Protein AF-A0A0K8VV25-F1 (afdb_monomer_lite)

Structure (mmCIF, N/CA/C/O backbone):
data_AF-A0A0K8VV25-F1
#
_entry.id   AF-A0A0K8VV25-F1
#
loop_
_atom_site.group_PDB
_atom_site.id
_atom_site.type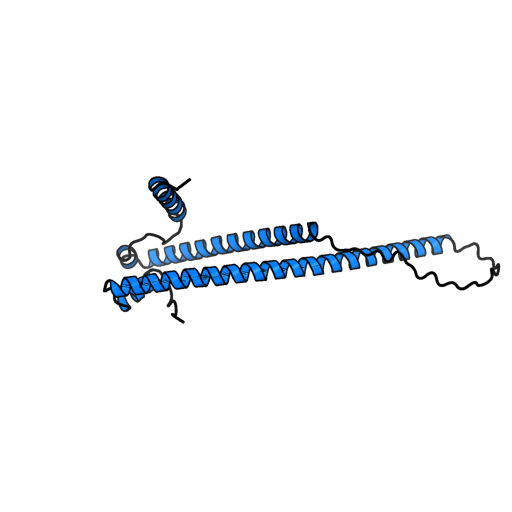_symbol
_atom_site.label_atom_id
_atom_site.label_alt_id
_atom_site.label_comp_id
_atom_site.label_asym_id
_atom_site.label_entity_id
_atom_site.label_seq_id
_atom_site.pdbx_PDB_ins_code
_atom_site.Cartn_x
_atom_site.Cartn_y
_atom_site.Cartn_z
_atom_site.occupancy
_atom_site.B_iso_or_equiv
_atom_site.auth_seq_id
_atom_site.auth_comp_id
_atom_site.auth_asym_id
_atom_site.auth_atom_id
_atom_site.pdbx_PDB_model_num
ATOM 1 N N . MET A 1 1 ? -4.608 -32.572 2.851 1.00 41.22 1 MET A N 1
ATOM 2 C CA . MET A 1 1 ? -4.007 -32.464 4.198 1.00 41.22 1 MET A CA 1
ATOM 3 C C . MET A 1 1 ? -4.803 -31.444 5.003 1.00 41.22 1 MET A C 1
ATOM 5 O O . MET A 1 1 ? -4.648 -30.251 4.784 1.00 41.22 1 MET A O 1
ATOM 9 N N . SER A 1 2 ? -5.738 -31.896 5.836 1.00 50.06 2 SER A N 1
ATOM 10 C CA . SER A 1 2 ? -6.578 -31.032 6.677 1.00 50.06 2 SER A CA 1
ATOM 11 C C . SER A 1 2 ? -5.840 -30.670 7.969 1.00 50.06 2 SER A C 1
ATOM 13 O O . SER A 1 2 ? -5.477 -31.571 8.720 1.00 50.06 2 SER A O 1
ATOM 15 N N . GLU A 1 3 ? -5.622 -29.374 8.225 1.00 45.72 3 GLU A N 1
ATOM 16 C CA . GLU A 1 3 ? -4.986 -28.882 9.460 1.00 45.72 3 GLU A CA 1
ATOM 17 C C . GLU A 1 3 ? -5.724 -29.385 10.707 1.00 45.72 3 GLU A C 1
ATOM 19 O O . GLU A 1 3 ? -6.945 -29.227 10.836 1.00 45.72 3 GLU A O 1
ATOM 24 N N . THR A 1 4 ? -4.974 -29.964 11.642 1.00 61.41 4 THR A N 1
ATOM 25 C CA . THR A 1 4 ? -5.521 -30.500 12.890 1.00 61.41 4 THR A CA 1
ATOM 26 C C . THR A 1 4 ? -5.826 -29.370 13.884 1.00 61.41 4 THR A C 1
ATOM 28 O O . THR A 1 4 ? -5.294 -28.260 13.791 1.00 61.41 4 THR A O 1
ATOM 31 N N . LYS A 1 5 ? -6.718 -29.606 14.861 1.00 57.38 5 LYS A N 1
ATOM 32 C CA . LYS A 1 5 ? -7.059 -28.598 15.893 1.00 57.38 5 LYS A CA 1
ATOM 33 C C . LYS A 1 5 ? -5.820 -28.110 16.658 1.00 57.38 5 LYS A C 1
ATOM 35 O O . LYS A 1 5 ? -5.762 -26.941 17.032 1.00 57.38 5 LYS A O 1
ATOM 40 N N . THR A 1 6 ? -4.832 -28.978 16.841 1.00 56.09 6 THR A N 1
ATOM 41 C CA . THR A 1 6 ? -3.538 -28.676 17.461 1.00 56.09 6 THR A CA 1
ATOM 42 C C . THR A 1 6 ? -2.715 -27.690 16.633 1.00 56.09 6 THR A C 1
ATOM 44 O O . THR A 1 6 ? -2.197 -26.729 17.198 1.00 56.09 6 THR A O 1
ATOM 47 N N . ASP A 1 7 ? -2.702 -27.813 15.302 1.00 48.81 7 ASP A N 1
ATOM 48 C CA . ASP A 1 7 ? -1.971 -26.890 14.416 1.00 48.81 7 ASP A CA 1
ATOM 49 C C . ASP A 1 7 ? -2.526 -25.463 14.494 1.00 48.81 7 ASP A C 1
ATOM 51 O O . ASP A 1 7 ? -1.777 -24.482 14.497 1.00 48.81 7 ASP A O 1
ATOM 55 N N . LYS A 1 8 ? -3.851 -25.331 14.638 1.00 53.09 8 LYS A N 1
ATOM 56 C CA . LYS A 1 8 ? -4.517 -24.031 14.815 1.00 53.09 8 LYS A CA 1
ATOM 57 C C . LYS A 1 8 ? -4.149 -23.378 16.145 1.00 53.09 8 LYS A C 1
ATOM 59 O O . LYS A 1 8 ? -3.893 -22.175 16.181 1.00 53.09 8 LYS A O 1
ATOM 64 N N . VAL A 1 9 ? -4.092 -24.158 17.226 1.00 49.56 9 VAL A N 1
ATOM 65 C CA . VAL A 1 9 ? -3.730 -23.664 18.564 1.00 49.56 9 VAL A CA 1
ATOM 66 C C . VAL A 1 9 ? -2.262 -23.241 18.603 1.00 49.56 9 VAL A C 1
ATOM 68 O O . VAL A 1 9 ? -1.969 -22.127 19.037 1.00 49.56 9 VAL A O 1
ATOM 71 N N . VAL A 1 10 ? -1.354 -24.054 18.061 1.00 48.00 10 VAL A N 1
ATOM 72 C CA . VAL A 1 10 ? 0.083 -23.744 17.983 1.00 48.00 10 VAL A CA 1
ATOM 73 C C . VAL A 1 10 ? 0.334 -22.510 17.117 1.00 48.00 10 VAL A C 1
ATOM 75 O O . VAL A 1 10 ? 1.062 -21.608 17.531 1.00 48.00 10 VAL A O 1
ATOM 78 N N . ARG A 1 11 ? -0.338 -22.387 15.962 1.00 49.12 11 ARG A N 1
ATOM 79 C CA . ARG A 1 11 ? -0.243 -21.183 15.122 1.00 49.12 11 ARG A CA 1
ATOM 80 C C . ARG A 1 11 ? -0.822 -19.951 15.831 1.00 49.12 11 ARG A C 1
ATOM 82 O O . ARG A 1 11 ? -0.254 -18.868 15.716 1.00 49.12 11 ARG A O 1
ATOM 89 N N . SER A 1 12 ? -1.894 -20.100 16.615 1.00 52.91 12 SER A N 1
ATOM 90 C CA . SER A 1 12 ? -2.462 -19.005 17.417 1.00 52.91 12 SER A CA 1
ATOM 91 C C . SER A 1 12 ? -1.533 -18.552 18.554 1.00 52.91 12 SER A C 1
ATOM 93 O O . SER A 1 12 ? -1.397 -17.353 18.784 1.00 52.91 12 SER A O 1
ATOM 95 N N . LEU A 1 13 ? -0.834 -19.483 19.210 1.00 40.03 13 LEU A N 1
ATOM 96 C CA . LEU A 1 13 ? 0.157 -19.204 20.254 1.00 40.03 13 LEU A CA 1
ATOM 97 C C . LEU A 1 13 ? 1.417 -18.550 19.676 1.00 40.03 13 LEU A C 1
ATOM 99 O O . LEU A 1 13 ? 1.899 -17.566 20.229 1.00 40.03 13 LEU A O 1
ATOM 103 N N . ALA A 1 14 ? 1.898 -19.028 18.525 1.00 40.28 14 ALA A N 1
ATOM 104 C CA . ALA A 1 14 ? 3.033 -18.443 17.812 1.00 40.28 14 ALA A CA 1
ATOM 105 C C . ALA A 1 14 ? 2.728 -17.046 17.234 1.00 40.28 14 ALA A C 1
ATOM 107 O O . ALA A 1 14 ? 3.621 -16.210 17.110 1.00 40.28 14 ALA A O 1
ATOM 108 N N . MET A 1 15 ? 1.468 -16.768 16.883 1.00 48.94 15 MET A N 1
ATOM 109 C CA . MET A 1 15 ? 1.024 -15.413 16.538 1.00 48.94 15 MET A CA 1
ATOM 110 C C . MET A 1 15 ? 0.927 -14.533 17.787 1.00 48.94 15 MET A C 1
ATOM 112 O O . MET A 1 15 ? 1.371 -13.391 17.752 1.00 48.94 15 MET A O 1
ATOM 116 N N . ARG A 1 16 ? 0.426 -15.061 18.912 1.00 44.50 16 ARG A N 1
ATOM 117 C CA . ARG A 1 16 ? 0.383 -14.334 20.190 1.00 44.50 16 ARG A CA 1
ATOM 118 C C . ARG A 1 16 ? 1.777 -13.946 20.683 1.00 44.50 16 ARG A C 1
ATOM 120 O O . ARG A 1 16 ? 1.947 -12.794 21.055 1.00 44.50 16 ARG A O 1
ATOM 127 N N . SER A 1 17 ? 2.777 -14.827 20.608 1.00 44.59 17 SER A N 1
ATOM 128 C CA . SER A 1 17 ? 4.156 -14.524 21.041 1.00 44.59 17 SER A CA 1
ATOM 129 C C . SER A 1 17 ? 4.876 -13.484 20.173 1.00 44.59 17 SER A C 1
ATOM 131 O O . SER A 1 17 ? 5.798 -12.824 20.636 1.00 44.59 17 SER A O 1
ATOM 133 N N . LYS A 1 18 ? 4.444 -13.279 18.923 1.00 50.75 18 LYS A N 1
ATOM 134 C CA . LYS A 1 18 ? 4.912 -12.156 18.090 1.00 50.75 18 LYS A CA 1
ATOM 135 C C . LYS A 1 18 ? 4.202 -10.841 18.423 1.00 50.75 18 LYS A C 1
ATOM 137 O O . LYS A 1 18 ? 4.739 -9.774 18.145 1.00 50.75 18 LYS A O 1
ATOM 142 N N . LEU A 1 19 ? 3.012 -10.915 19.019 1.00 49.38 19 LEU A N 1
ATOM 143 C CA . LEU A 1 19 ? 2.194 -9.769 19.420 1.00 49.38 19 LEU A CA 1
ATOM 144 C C . LEU A 1 19 ? 2.442 -9.332 20.876 1.00 49.38 19 LEU A C 1
ATOM 146 O O . LEU A 1 19 ? 2.029 -8.236 21.238 1.00 49.38 19 LEU A O 1
ATOM 150 N N . THR A 1 20 ? 3.132 -10.126 21.707 1.00 46.53 20 THR A N 1
ATOM 151 C CA . THR A 1 20 ? 3.466 -9.754 23.101 1.00 46.53 20 THR A CA 1
ATOM 152 C C . THR A 1 20 ? 4.405 -8.552 23.202 1.00 46.53 20 THR A C 1
ATOM 154 O O . THR A 1 20 ? 4.444 -7.905 24.241 1.00 46.53 20 THR A O 1
ATOM 157 N N . ASN A 1 21 ? 5.131 -8.231 22.127 1.00 48.81 21 ASN A N 1
ATOM 158 C CA . ASN A 1 21 ? 5.999 -7.052 22.050 1.00 48.81 21 ASN A CA 1
ATOM 159 C C . ASN A 1 21 ? 5.281 -5.806 21.512 1.00 48.81 21 ASN A C 1
ATOM 161 O O . ASN A 1 21 ? 5.897 -4.746 21.411 1.00 48.81 21 ASN A O 1
ATOM 165 N N . PHE A 1 22 ? 4.003 -5.917 21.140 1.00 54.38 22 PHE A N 1
ATOM 166 C CA . PHE A 1 22 ? 3.216 -4.765 20.728 1.00 54.38 22 PHE A CA 1
ATOM 167 C C . PHE A 1 22 ? 2.588 -4.135 21.978 1.00 54.38 22 PHE A C 1
ATOM 169 O O . PHE A 1 22 ? 1.803 -4.803 22.662 1.00 54.38 22 PHE A O 1
ATOM 176 N N . PRO A 1 23 ? 2.909 -2.872 22.310 1.00 56.59 23 PRO A N 1
ATOM 177 C CA . PRO A 1 23 ? 2.259 -2.202 23.422 1.00 56.59 23 PRO A CA 1
ATOM 178 C C . PRO A 1 23 ? 0.763 -2.132 23.094 1.00 56.59 23 PRO A C 1
ATOM 180 O O . PRO A 1 23 ? 0.411 -1.535 22.088 1.00 56.59 23 PRO A O 1
ATOM 183 N N . LEU A 1 24 ? -0.082 -2.769 23.919 1.00 57.62 24 LEU A N 1
ATOM 184 C CA . LEU A 1 24 ? -1.562 -2.692 23.971 1.00 57.62 24 LEU A CA 1
ATOM 185 C C . LEU A 1 24 ? -2.431 -3.869 23.505 1.00 57.62 24 LEU A C 1
ATOM 187 O O . LEU A 1 24 ? -3.627 -3.801 23.766 1.00 57.62 24 LEU A O 1
ATOM 191 N N . ILE A 1 25 ? -1.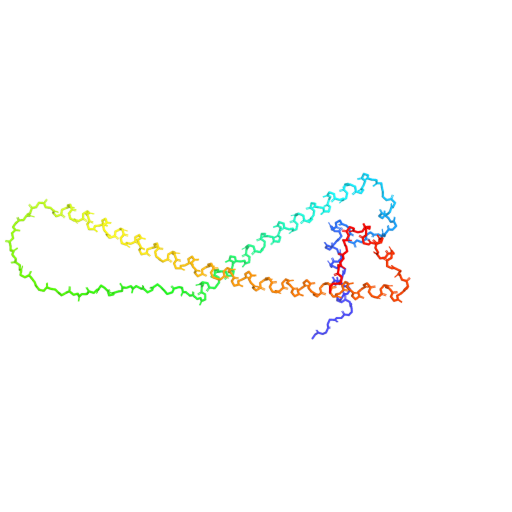959 -4.965 22.910 1.00 55.59 25 ILE A N 1
ATOM 192 C CA . ILE A 1 25 ? -2.956 -5.880 22.295 1.00 55.59 25 ILE A CA 1
ATOM 193 C C . ILE A 1 25 ? -3.779 -6.698 23.326 1.00 55.59 25 ILE A C 1
ATOM 195 O O . ILE A 1 25 ? -4.867 -7.163 22.995 1.00 55.59 25 ILE A O 1
ATOM 199 N N . PHE A 1 26 ? -3.339 -6.837 24.587 1.00 56.97 26 PHE A N 1
ATOM 200 C CA . PHE A 1 26 ? -3.957 -7.809 25.514 1.00 56.97 26 PHE A CA 1
ATOM 201 C C . PHE A 1 26 ? -4.198 -7.352 26.962 1.00 56.97 26 PHE A C 1
ATOM 203 O O . PHE A 1 26 ? -4.470 -8.194 27.815 1.00 56.97 26 PHE A O 1
ATOM 210 N N . GLU A 1 27 ? -4.113 -6.058 27.279 1.00 66.81 27 GLU A N 1
ATOM 211 C CA . GLU A 1 27 ? -4.413 -5.601 28.647 1.00 66.81 27 GLU A CA 1
ATOM 212 C C . GLU A 1 27 ? -5.926 -5.487 28.865 1.00 66.81 27 GLU A C 1
ATOM 214 O O . GLU A 1 27 ? -6.660 -5.056 27.970 1.00 66.81 27 GLU A O 1
ATOM 219 N N . THR A 1 28 ? -6.394 -5.871 30.055 1.00 73.25 28 THR A N 1
ATOM 220 C CA . THR A 1 28 ? -7.815 -5.795 30.406 1.00 73.25 28 THR A CA 1
ATOM 221 C C . THR A 1 28 ? -8.266 -4.337 30.577 1.00 73.25 28 THR A C 1
ATOM 223 O O . THR A 1 28 ? -7.478 -3.496 31.027 1.00 73.25 28 THR A O 1
ATOM 226 N N . PRO A 1 29 ? -9.538 -4.017 30.269 1.00 69.69 29 PRO A N 1
ATOM 227 C CA . PRO A 1 29 ? -10.080 -2.666 30.427 1.00 69.69 29 PRO A CA 1
ATOM 228 C C . PRO A 1 29 ? -9.889 -2.094 31.838 1.00 69.69 29 PRO A C 1
ATOM 230 O O . PRO A 1 29 ? -9.577 -0.914 31.985 1.00 69.69 29 PRO A O 1
ATOM 233 N N . ASP A 1 30 ? -10.016 -2.930 32.871 1.00 75.75 30 ASP A N 1
ATOM 234 C CA . ASP A 1 30 ? -9.872 -2.513 34.270 1.00 75.75 30 ASP A CA 1
ATOM 235 C C . ASP A 1 30 ? -8.465 -2.004 34.569 1.00 75.75 30 ASP A C 1
ATOM 237 O O . ASP A 1 30 ? -8.293 -0.933 35.150 1.00 75.75 30 ASP A O 1
ATOM 241 N N . LYS A 1 31 ? -7.450 -2.717 34.076 1.00 75.56 31 LYS A N 1
ATOM 242 C CA . LYS A 1 31 ? -6.055 -2.333 34.269 1.00 75.56 31 LYS A CA 1
ATOM 243 C C . LYS A 1 31 ? -5.728 -1.029 33.557 1.00 75.56 31 LYS A C 1
ATOM 245 O O . LYS A 1 31 ? -4.981 -0.230 34.104 1.00 75.56 31 LYS A O 1
ATOM 250 N N . LEU A 1 32 ? -6.314 -0.783 32.380 1.00 70.94 32 LEU A N 1
ATOM 251 C CA . LEU A 1 32 ? -6.156 0.475 31.637 1.00 70.94 32 LEU A CA 1
ATOM 252 C C . LEU A 1 32 ? -6.822 1.665 32.351 1.00 70.94 32 LEU A C 1
ATOM 254 O O . LEU A 1 32 ? -6.324 2.792 32.276 1.00 70.94 32 LEU A O 1
ATOM 258 N N . ARG A 1 33 ? -7.918 1.425 33.083 1.00 75.00 33 ARG A N 1
ATOM 259 C CA . ARG A 1 33 ? -8.610 2.454 33.875 1.00 75.00 33 ARG A CA 1
ATOM 260 C C . ARG A 1 33 ? -7.802 2.880 35.095 1.00 75.00 33 ARG A C 1
ATOM 262 O O . ARG A 1 33 ? -7.673 4.083 35.323 1.00 75.00 33 ARG A O 1
ATOM 269 N N . THR A 1 34 ? -7.225 1.922 35.819 1.00 83.00 34 THR A N 1
ATOM 270 C CA . THR A 1 34 ? -6.489 2.164 37.072 1.00 83.00 34 THR A CA 1
ATOM 271 C C . THR A 1 34 ? -5.074 2.710 36.875 1.00 83.00 34 THR A C 1
ATOM 273 O O . THR A 1 34 ? -4.415 3.035 37.857 1.00 83.00 34 THR A O 1
ATOM 276 N N . MET A 1 35 ? -4.585 2.819 35.635 1.00 79.44 35 MET A N 1
ATOM 277 C CA . MET A 1 35 ? -3.246 3.351 35.372 1.00 79.44 35 MET A CA 1
ATOM 278 C C . MET A 1 35 ? -3.106 4.821 35.779 1.00 79.44 35 MET A C 1
ATOM 280 O O . MET A 1 35 ? -3.983 5.651 35.497 1.00 79.44 35 MET A O 1
ATOM 284 N N . SER A 1 36 ? -1.943 5.162 36.332 1.00 87.88 36 SER A N 1
ATOM 285 C CA . SER A 1 36 ? -1.566 6.548 36.605 1.00 87.88 36 SER A CA 1
ATOM 286 C C . SER A 1 36 ? -1.427 7.364 35.312 1.00 87.88 36 SER A C 1
ATOM 288 O O . SER A 1 36 ? -1.192 6.829 34.224 1.00 87.88 36 SER A O 1
ATOM 290 N N . GLN A 1 37 ? -1.548 8.691 35.417 1.00 84.06 37 GLN A N 1
ATOM 291 C CA . GLN A 1 37 ? -1.385 9.588 34.266 1.00 84.06 37 GLN A CA 1
ATOM 292 C C . GLN A 1 37 ? 0.007 9.467 33.627 1.00 84.06 37 GLN A C 1
ATOM 294 O O . GLN A 1 37 ? 0.115 9.454 32.401 1.00 84.06 37 GLN A O 1
ATOM 299 N N . ASN A 1 38 ? 1.057 9.316 34.441 1.00 85.44 38 ASN A N 1
ATOM 300 C CA . ASN A 1 38 ? 2.423 9.158 33.946 1.00 85.44 38 ASN A CA 1
ATOM 301 C C . ASN A 1 38 ? 2.595 7.849 33.160 1.00 85.44 38 ASN A C 1
ATOM 303 O O . ASN A 1 38 ? 3.140 7.849 32.059 1.00 85.44 38 ASN A O 1
ATOM 307 N N . GLU A 1 39 ? 2.067 6.731 33.665 1.00 82.31 39 GLU A N 1
ATOM 308 C CA . GLU A 1 39 ? 2.144 5.465 32.930 1.00 82.31 39 GLU A CA 1
ATOM 309 C C . GLU A 1 39 ? 1.333 5.513 31.627 1.00 82.31 39 GLU A C 1
ATOM 311 O O . GLU A 1 39 ? 1.789 4.993 30.608 1.00 82.31 39 GLU A O 1
ATOM 316 N N . LYS A 1 40 ? 0.157 6.160 31.626 1.00 78.38 40 LYS A N 1
ATOM 317 C CA . LYS A 1 40 ? -0.631 6.390 30.401 1.00 78.38 40 LYS A CA 1
ATOM 318 C C . LYS A 1 40 ? 0.180 7.187 29.373 1.00 78.38 40 LYS A C 1
ATOM 320 O O . LYS A 1 40 ? 0.202 6.818 28.200 1.00 78.38 40 LYS A O 1
ATOM 325 N N . PHE A 1 41 ? 0.885 8.232 29.811 1.00 80.69 41 PHE A N 1
ATOM 326 C CA . PHE A 1 41 ? 1.740 9.060 28.958 1.00 80.69 41 PHE A CA 1
ATOM 327 C C . PHE A 1 41 ? 2.919 8.278 28.363 1.00 80.69 41 PHE A C 1
ATOM 329 O O . PHE A 1 41 ? 3.084 8.248 27.143 1.00 80.69 41 PHE A O 1
ATOM 336 N N . VAL A 1 42 ? 3.693 7.578 29.199 1.00 81.38 42 VAL A N 1
ATOM 337 C CA . VAL A 1 42 ? 4.833 6.757 28.753 1.00 81.38 42 VAL A CA 1
ATOM 338 C C . VAL A 1 42 ? 4.382 5.680 27.765 1.00 81.38 42 VAL A C 1
ATOM 340 O O . VAL A 1 42 ? 5.027 5.463 26.737 1.00 81.38 42 VAL A O 1
ATOM 343 N N . ARG A 1 43 ? 3.242 5.028 28.025 1.00 77.44 43 ARG A N 1
ATOM 344 C CA . ARG A 1 43 ? 2.691 4.017 27.112 1.00 77.44 43 ARG A CA 1
ATOM 345 C C . ARG A 1 43 ? 2.239 4.603 25.786 1.00 77.44 43 ARG A C 1
ATOM 347 O O . ARG A 1 43 ? 2.501 3.987 24.756 1.00 77.44 43 ARG A O 1
ATOM 354 N N . LYS A 1 44 ? 1.594 5.771 25.797 1.00 79.50 44 LYS A N 1
ATOM 355 C CA . LYS A 1 44 ? 1.203 6.459 24.564 1.00 79.50 44 LYS A CA 1
ATOM 356 C C . LYS A 1 44 ? 2.426 6.717 23.683 1.00 79.50 44 LYS A C 1
ATOM 358 O O . LYS A 1 44 ? 2.417 6.341 22.518 1.00 79.50 44 LYS A O 1
ATOM 363 N N . ILE A 1 45 ? 3.512 7.235 24.263 1.00 81.69 45 ILE A N 1
ATOM 364 C CA . ILE A 1 45 ? 4.779 7.444 23.544 1.00 81.69 45 ILE A CA 1
ATOM 365 C C . ILE A 1 45 ? 5.316 6.128 22.967 1.00 81.69 45 ILE A C 1
ATOM 367 O O . ILE A 1 45 ? 5.716 6.078 21.805 1.00 81.69 45 ILE A O 1
ATOM 371 N N . ALA A 1 46 ? 5.324 5.049 23.754 1.00 81.81 46 ALA A N 1
ATOM 372 C CA . ALA A 1 46 ? 5.792 3.745 23.286 1.00 81.81 46 ALA A CA 1
ATOM 373 C C . ALA A 1 46 ? 4.953 3.211 22.110 1.00 81.81 46 ALA A C 1
ATOM 375 O O . ALA A 1 46 ? 5.507 2.662 21.156 1.00 81.81 46 ALA A O 1
ATOM 376 N N . PHE A 1 47 ? 3.632 3.397 22.157 1.00 78.56 47 PHE A N 1
ATOM 377 C CA . PHE A 1 47 ? 2.717 3.005 21.088 1.00 78.56 47 PHE A CA 1
ATOM 378 C C . PHE A 1 47 ? 2.925 3.827 19.818 1.00 78.56 47 PHE A C 1
ATOM 380 O O . PHE A 1 47 ? 3.113 3.251 18.746 1.00 78.56 47 PHE A O 1
ATOM 387 N N . ASP A 1 48 ? 2.991 5.151 19.945 1.00 82.06 48 ASP A N 1
ATOM 388 C CA . ASP A 1 48 ? 3.238 6.055 18.822 1.00 82.06 48 ASP A CA 1
ATOM 389 C C . ASP A 1 48 ? 4.588 5.737 18.153 1.00 82.06 48 ASP A C 1
ATOM 391 O O . ASP A 1 48 ? 4.683 5.647 16.926 1.00 82.06 48 ASP A O 1
ATOM 395 N N . ASN A 1 49 ? 5.625 5.450 18.948 1.00 84.56 49 ASN A N 1
ATOM 396 C CA . ASN A 1 49 ? 6.933 5.017 18.451 1.00 84.56 49 ASN A CA 1
ATOM 397 C C . ASN A 1 49 ? 6.877 3.661 17.735 1.00 84.56 49 ASN A C 1
ATOM 399 O O . ASN A 1 49 ? 7.530 3.483 16.702 1.00 84.56 49 ASN A O 1
ATOM 403 N N . CYS A 1 50 ? 6.103 2.708 18.261 1.00 84.25 50 CYS A N 1
ATOM 404 C CA . CYS A 1 50 ? 5.899 1.401 17.642 1.00 84.25 50 CYS A CA 1
ATOM 405 C C . CYS A 1 50 ? 5.206 1.540 16.279 1.00 84.25 50 CYS A C 1
ATOM 407 O O . CYS A 1 50 ? 5.706 1.016 15.280 1.00 84.25 50 CYS A O 1
ATOM 409 N N . ILE A 1 51 ? 4.127 2.328 16.209 1.00 84.50 51 ILE A N 1
ATOM 410 C CA . ILE A 1 51 ? 3.440 2.653 14.953 1.00 84.50 51 ILE A CA 1
ATOM 411 C C . ILE A 1 51 ? 4.412 3.318 13.984 1.00 84.50 51 ILE A C 1
ATOM 413 O O . ILE A 1 51 ? 4.523 2.893 12.836 1.00 84.50 51 ILE A O 1
ATOM 417 N N . ALA A 1 52 ? 5.159 4.330 14.424 1.00 87.25 52 ALA A N 1
ATOM 418 C CA . ALA A 1 52 ? 6.106 5.032 13.567 1.00 87.25 52 ALA A CA 1
ATOM 419 C C . ALA A 1 52 ? 7.200 4.097 13.019 1.00 87.25 52 ALA A C 1
ATOM 421 O O . ALA A 1 52 ? 7.599 4.217 11.856 1.00 87.25 52 ALA A O 1
ATOM 422 N N . ALA A 1 53 ? 7.693 3.157 13.831 1.00 87.50 53 ALA A N 1
ATOM 423 C CA . ALA A 1 53 ? 8.657 2.148 13.406 1.00 87.50 53 ALA A CA 1
ATOM 424 C C . ALA A 1 53 ? 8.065 1.179 12.375 1.00 87.50 53 ALA A C 1
ATOM 426 O O . ALA A 1 53 ? 8.681 0.952 11.330 1.00 87.50 53 ALA A O 1
ATOM 427 N N . GLU A 1 54 ? 6.857 0.668 12.617 1.00 87.31 54 GLU A N 1
ATOM 428 C CA . GLU A 1 54 ? 6.187 -0.232 11.679 1.00 87.31 54 GLU A CA 1
ATOM 429 C C . GLU A 1 54 ? 5.837 0.488 10.368 1.00 87.31 54 GLU A C 1
ATOM 431 O O . GLU A 1 54 ? 6.087 -0.045 9.289 1.00 87.31 54 GLU A O 1
ATOM 436 N N . MET A 1 55 ? 5.383 1.743 10.422 1.00 89.25 55 MET A N 1
ATOM 437 C CA . MET A 1 55 ? 5.132 2.560 9.230 1.00 89.25 55 MET A CA 1
ATOM 438 C C . MET A 1 55 ? 6.405 2.784 8.407 1.00 89.25 55 MET A C 1
ATOM 440 O O . MET A 1 55 ? 6.367 2.703 7.178 1.00 89.25 55 MET A O 1
ATOM 444 N N . ARG A 1 56 ? 7.554 3.030 9.053 1.00 92.88 56 ARG A N 1
ATOM 445 C CA . ARG A 1 56 ? 8.854 3.108 8.360 1.00 92.88 56 ARG A CA 1
ATOM 446 C C . ARG A 1 56 ? 9.206 1.781 7.694 1.00 92.88 56 ARG A C 1
ATOM 448 O O . ARG A 1 56 ? 9.557 1.770 6.516 1.00 92.88 56 ARG A O 1
ATOM 455 N N . ARG A 1 57 ? 9.059 0.666 8.412 1.00 93.38 57 ARG A N 1
ATOM 456 C CA . ARG A 1 57 ? 9.302 -0.681 7.880 1.00 93.38 57 ARG A CA 1
ATOM 457 C C . ARG A 1 57 ? 8.420 -0.979 6.665 1.00 93.38 57 ARG A C 1
ATOM 459 O O . ARG A 1 57 ? 8.925 -1.469 5.655 1.00 93.38 57 ARG A O 1
ATOM 466 N N . GLN A 1 58 ? 7.130 -0.655 6.734 1.00 91.25 58 GLN A N 1
ATOM 467 C CA . GLN A 1 58 ? 6.186 -0.855 5.634 1.00 91.25 58 GLN A CA 1
ATOM 468 C C . GLN A 1 58 ? 6.523 0.009 4.418 1.00 91.25 58 GLN A C 1
ATOM 470 O O . GLN A 1 58 ? 6.514 -0.508 3.303 1.00 91.25 58 GLN A O 1
ATOM 475 N N . LYS A 1 59 ? 6.900 1.280 4.613 1.00 93.94 59 LYS A N 1
ATOM 476 C CA . LYS A 1 59 ? 7.368 2.158 3.525 1.00 93.94 59 LYS A CA 1
ATOM 477 C C . LYS A 1 59 ? 8.603 1.589 2.826 1.00 93.94 59 LYS A C 1
ATOM 479 O O . LYS A 1 59 ? 8.622 1.512 1.599 1.00 93.94 59 LYS A O 1
ATOM 484 N N . SER A 1 60 ? 9.600 1.141 3.590 1.00 94.56 60 SER A N 1
ATOM 485 C CA . SER A 1 60 ? 10.811 0.529 3.030 1.00 94.56 60 SER A CA 1
ATOM 486 C C . SER A 1 60 ? 10.493 -0.740 2.243 1.00 94.56 60 SER A C 1
ATOM 488 O O . SER A 1 60 ? 10.952 -0.897 1.114 1.00 94.56 60 SER A O 1
ATOM 490 N N . LYS A 1 61 ? 9.655 -1.622 2.802 1.00 94.19 61 LYS A N 1
ATOM 491 C CA . LYS A 1 61 ? 9.219 -2.847 2.124 1.00 94.19 61 LYS A CA 1
ATOM 492 C C . LYS A 1 61 ? 8.448 -2.541 0.837 1.00 94.19 61 LYS A C 1
ATOM 494 O O . LYS A 1 61 ? 8.725 -3.146 -0.191 1.00 94.19 61 LYS A O 1
ATOM 499 N N . PHE A 1 62 ? 7.523 -1.583 0.875 1.00 94.31 62 PHE A N 1
ATOM 500 C CA . PHE A 1 62 ? 6.756 -1.160 -0.296 1.00 94.31 62 PHE A CA 1
ATOM 501 C C . PHE A 1 62 ? 7.669 -0.652 -1.415 1.00 94.31 62 PHE A C 1
ATOM 503 O O . PHE A 1 62 ? 7.498 -1.032 -2.571 1.00 94.31 62 PHE A O 1
ATOM 510 N N . PHE A 1 63 ? 8.667 0.167 -1.073 1.00 95.62 63 PHE A N 1
ATOM 511 C CA . PHE A 1 63 ? 9.636 0.666 -2.043 1.00 95.62 63 PHE A CA 1
ATOM 512 C C . PHE A 1 63 ? 10.464 -0.469 -2.665 1.00 95.62 63 PHE A C 1
ATOM 514 O O . PHE A 1 63 ? 10.628 -0.507 -3.881 1.00 95.62 63 PHE A O 1
ATOM 521 N N . GLN A 1 64 ? 10.937 -1.423 -1.858 1.00 96.38 64 GLN A N 1
ATOM 522 C CA . GLN A 1 64 ? 11.676 -2.588 -2.356 1.00 96.38 64 GLN A CA 1
ATOM 523 C C . GLN A 1 64 ? 10.825 -3.461 -3.289 1.00 96.38 64 GLN A C 1
ATOM 525 O O . GLN A 1 64 ? 11.285 -3.836 -4.365 1.00 96.38 64 GLN A O 1
ATOM 530 N N . GLU A 1 65 ? 9.576 -3.751 -2.909 1.00 95.25 65 GLU A N 1
ATOM 531 C CA . GLU A 1 65 ? 8.639 -4.505 -3.751 1.00 95.25 65 GLU A CA 1
ATOM 532 C C . GLU A 1 65 ? 8.352 -3.780 -5.070 1.00 95.25 65 GLU A C 1
ATOM 534 O O . GLU A 1 65 ? 8.339 -4.418 -6.120 1.00 95.25 65 GLU A O 1
ATOM 539 N N . GLN A 1 66 ? 8.179 -2.455 -5.031 1.00 96.19 66 GLN A N 1
ATOM 540 C CA . GLN A 1 66 ? 7.975 -1.640 -6.227 1.00 96.19 66 GLN A CA 1
ATOM 541 C C . GLN A 1 66 ? 9.174 -1.727 -7.178 1.00 96.19 66 GLN A C 1
ATOM 543 O O . GLN A 1 66 ? 8.984 -1.963 -8.368 1.00 96.19 66 GLN A O 1
ATOM 548 N N . GLN A 1 67 ? 10.401 -1.551 -6.677 1.00 94.81 67 GLN A N 1
ATOM 549 C CA . GLN A 1 67 ? 11.600 -1.618 -7.523 1.00 94.81 67 GLN A CA 1
ATOM 550 C C . GLN A 1 67 ? 11.781 -3.008 -8.132 1.00 94.81 67 GLN A C 1
ATOM 552 O O . GLN A 1 67 ? 12.068 -3.125 -9.321 1.00 94.81 67 GLN A O 1
ATOM 557 N N . LYS A 1 68 ? 11.548 -4.060 -7.338 1.00 96.44 68 LYS A N 1
ATOM 558 C CA . LYS A 1 68 ? 11.601 -5.441 -7.821 1.00 96.44 68 LYS A CA 1
ATOM 559 C C . LYS A 1 68 ? 10.566 -5.693 -8.920 1.00 96.44 68 LYS A C 1
ATOM 561 O O . LYS A 1 68 ? 10.905 -6.290 -9.934 1.00 96.44 68 LYS A O 1
ATOM 566 N N . TYR A 1 69 ? 9.338 -5.208 -8.737 1.00 96.25 69 TYR A N 1
ATOM 567 C CA . TYR A 1 69 ? 8.278 -5.330 -9.736 1.00 96.25 69 TYR A CA 1
ATOM 568 C C . TYR A 1 69 ? 8.632 -4.609 -11.041 1.00 96.25 69 TYR A C 1
ATOM 570 O O . TYR A 1 69 ? 8.503 -5.191 -12.110 1.00 96.25 69 TYR A O 1
ATOM 578 N N . ILE A 1 70 ? 9.127 -3.369 -10.966 1.00 94.50 70 ILE A N 1
ATOM 579 C CA . ILE A 1 70 ? 9.526 -2.603 -12.156 1.00 94.50 70 ILE A CA 1
ATOM 580 C C . ILE A 1 70 ? 10.656 -3.316 -12.905 1.00 94.50 70 ILE A C 1
ATOM 582 O O . ILE A 1 70 ? 10.587 -3.436 -14.124 1.00 94.50 70 ILE A O 1
ATOM 586 N N . ALA A 1 71 ? 11.678 -3.795 -12.190 1.00 93.25 71 ALA A N 1
ATOM 587 C CA . ALA A 1 71 ? 12.789 -4.520 -12.800 1.00 93.25 71 ALA A CA 1
ATOM 588 C C . ALA A 1 71 ? 12.305 -5.781 -13.531 1.00 93.25 71 ALA A C 1
ATOM 590 O O . ALA A 1 71 ? 12.646 -5.971 -14.693 1.00 93.25 71 ALA A O 1
ATOM 591 N N . GLN A 1 72 ? 11.446 -6.573 -12.882 1.00 94.69 72 GLN A N 1
ATOM 592 C CA . GLN A 1 72 ? 10.853 -7.768 -13.478 1.00 94.69 72 GLN A CA 1
ATOM 593 C C . GLN A 1 72 ? 10.017 -7.432 -14.723 1.00 94.69 72 GLN A C 1
ATOM 595 O O . GLN A 1 72 ? 10.155 -8.085 -15.749 1.00 94.69 72 GLN A O 1
ATOM 600 N N . GLN A 1 73 ? 9.188 -6.385 -14.673 1.00 93.31 73 GLN A N 1
ATOM 601 C CA . GLN A 1 73 ? 8.362 -5.994 -15.818 1.00 93.31 73 GLN A CA 1
ATOM 602 C C . GLN A 1 73 ? 9.183 -5.504 -17.016 1.00 93.31 73 GLN A C 1
ATOM 604 O O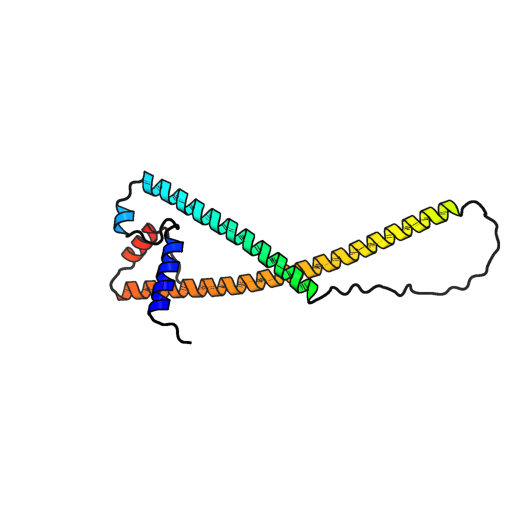 . GLN A 1 73 ? 8.801 -5.776 -18.150 1.00 93.31 73 GLN A O 1
ATOM 609 N N . LEU A 1 74 ? 10.307 -4.819 -16.780 1.00 91.19 74 LEU A N 1
ATOM 610 C CA . LEU A 1 74 ? 11.227 -4.391 -17.841 1.00 91.19 74 LEU A CA 1
ATOM 611 C C . LEU A 1 74 ? 12.051 -5.549 -18.424 1.00 91.19 74 LEU A C 1
ATOM 613 O O . LEU A 1 74 ? 12.478 -5.463 -19.573 1.00 91.19 74 LEU A O 1
ATOM 617 N N . GLU A 1 75 ? 12.301 -6.599 -17.639 1.00 90.38 75 GLU A N 1
ATOM 618 C CA . GLU A 1 75 ? 12.944 -7.835 -18.101 1.00 90.38 75 GLU A CA 1
ATOM 619 C C . GLU A 1 75 ? 11.983 -8.670 -18.957 1.00 90.38 75 GLU A C 1
ATOM 621 O O . GLU A 1 75 ? 12.353 -9.121 -20.038 1.00 90.38 75 GLU A O 1
ATOM 626 N N . GLU A 1 76 ? 10.731 -8.812 -18.511 1.00 89.94 76 GLU A N 1
ATOM 627 C CA . GLU A 1 76 ? 9.667 -9.521 -19.234 1.00 89.94 76 GLU A CA 1
ATOM 628 C C . GLU A 1 76 ? 9.217 -8.771 -20.501 1.00 89.94 76 GLU A C 1
ATOM 630 O O . GLU A 1 76 ? 8.879 -9.399 -21.503 1.00 89.94 76 GLU A O 1
ATOM 635 N N . ASN A 1 77 ? 9.235 -7.433 -20.475 1.00 86.00 77 ASN A N 1
ATOM 636 C CA . ASN A 1 77 ? 8.830 -6.566 -21.584 1.00 86.00 77 ASN A CA 1
ATOM 637 C C . ASN A 1 77 ? 9.993 -5.642 -21.982 1.00 86.00 77 ASN A C 1
ATOM 639 O O . ASN A 1 77 ? 9.999 -4.454 -21.631 1.00 86.00 77 ASN A O 1
ATOM 643 N N . PRO A 1 78 ? 11.004 -6.160 -22.702 1.00 80.81 78 PRO A N 1
ATOM 644 C CA . PRO A 1 78 ? 12.158 -5.365 -23.081 1.00 80.81 78 PRO A CA 1
ATOM 645 C C . PRO A 1 78 ? 11.730 -4.191 -23.965 1.00 80.81 78 PRO A C 1
ATOM 647 O O . PRO A 1 78 ? 11.017 -4.344 -24.955 1.00 80.81 78 PRO A O 1
ATOM 650 N N . VAL A 1 79 ? 12.192 -2.989 -23.617 1.00 78.62 79 VAL A N 1
ATOM 651 C CA . VAL A 1 79 ? 11.877 -1.779 -24.380 1.00 78.62 79 VAL A CA 1
ATOM 652 C C . VAL A 1 79 ? 12.494 -1.883 -25.769 1.00 78.62 79 VAL A C 1
ATOM 654 O O . VAL A 1 79 ? 13.717 -1.866 -25.910 1.00 78.62 79 VAL A O 1
ATOM 657 N N . GLU A 1 80 ? 11.656 -1.917 -26.805 1.00 71.00 80 GLU A N 1
ATOM 658 C CA . GLU A 1 80 ? 12.114 -1.934 -28.192 1.00 71.00 80 GLU A CA 1
ATOM 659 C C . GLU A 1 80 ? 12.900 -0.653 -28.525 1.00 71.00 80 GLU A C 1
ATOM 661 O O . GLU A 1 80 ? 12.376 0.454 -28.760 1.00 71.00 80 GLU A O 1
ATOM 666 N N . ILE A 1 81 ? 14.221 -0.803 -28.563 1.00 63.59 81 ILE A N 1
ATOM 667 C CA . ILE A 1 81 ? 15.142 0.205 -29.068 1.00 63.59 81 ILE A CA 1
ATOM 668 C C . ILE A 1 81 ? 15.199 0.011 -30.581 1.00 63.59 81 ILE A C 1
ATOM 670 O O . ILE A 1 81 ? 16.154 -0.528 -31.127 1.00 63.59 81 ILE A O 1
ATOM 674 N N . GLY A 1 82 ? 14.147 0.451 -31.272 1.00 57.19 82 GLY A N 1
ATOM 675 C CA . GLY A 1 82 ? 14.182 0.576 -32.723 1.00 57.19 82 GLY A CA 1
ATOM 676 C C . GLY A 1 82 ? 15.347 1.481 -33.123 1.00 57.19 82 GLY A C 1
ATOM 677 O O . GLY A 1 82 ? 15.277 2.707 -32.976 1.00 57.19 82 GLY A O 1
ATOM 678 N N . GLY A 1 83 ? 16.437 0.879 -33.595 1.00 51.69 83 GLY A N 1
ATOM 679 C CA . GLY A 1 83 ? 17.469 1.591 -34.321 1.00 51.69 83 GLY A CA 1
ATOM 680 C C . GLY A 1 83 ? 16.829 2.106 -35.598 1.00 51.69 83 GLY A C 1
ATOM 681 O O . GLY A 1 83 ? 16.358 1.319 -36.411 1.00 51.69 83 GLY A O 1
ATOM 682 N N . ARG A 1 84 ? 16.791 3.424 -35.803 1.00 54.09 84 ARG A N 1
ATOM 683 C CA . ARG A 1 84 ? 16.651 3.940 -37.167 1.00 54.09 84 ARG A CA 1
ATOM 684 C C . ARG A 1 84 ? 17.937 3.550 -37.900 1.00 54.09 84 ARG A C 1
ATOM 686 O O . ARG A 1 84 ? 18.898 4.309 -37.889 1.00 54.09 84 ARG A O 1
ATOM 693 N N . THR A 1 85 ? 17.977 2.334 -38.434 1.00 47.16 85 THR A N 1
ATOM 694 C CA . THR A 1 85 ? 19.034 1.830 -39.322 1.00 47.16 85 THR A CA 1
ATOM 695 C C . THR A 1 85 ? 18.916 2.423 -40.722 1.00 47.16 85 THR A C 1
ATOM 697 O O . THR A 1 85 ? 19.857 2.339 -41.500 1.00 47.16 85 THR A O 1
ATOM 700 N N . HIS A 1 86 ? 17.814 3.106 -41.028 1.00 41.91 86 HIS A N 1
ATOM 701 C CA . HIS A 1 86 ? 17.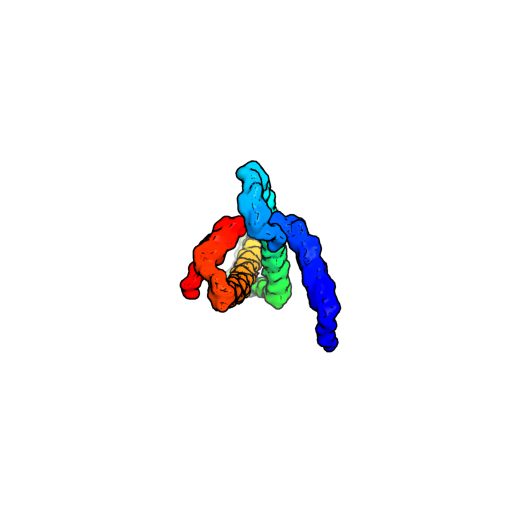659 3.852 -42.267 1.00 41.91 86 HIS A CA 1
ATOM 702 C C . HIS A 1 86 ? 17.939 5.336 -42.017 1.00 41.91 86 HIS A C 1
ATOM 704 O O . HIS A 1 86 ? 17.061 6.102 -41.613 1.00 41.91 86 HIS A O 1
ATOM 710 N N . SER A 1 87 ? 19.185 5.747 -42.268 1.00 40.59 87 SER A N 1
ATOM 711 C CA . SER A 1 87 ? 19.389 7.065 -42.877 1.00 40.59 87 SER A CA 1
ATOM 712 C C . SER A 1 87 ? 18.570 7.083 -44.170 1.00 40.59 87 SER A C 1
ATOM 714 O O . SER A 1 87 ? 18.663 6.113 -44.924 1.00 40.59 87 SER A O 1
ATOM 716 N N . PRO A 1 88 ? 17.776 8.125 -44.463 1.00 42.59 88 PRO A N 1
ATOM 717 C CA . PRO A 1 88 ? 17.266 8.293 -45.808 1.00 42.59 88 PRO A CA 1
ATOM 718 C C . PRO A 1 88 ? 18.478 8.559 -46.704 1.00 42.59 88 PRO A C 1
ATOM 720 O O . PRO A 1 88 ? 19.032 9.655 -46.723 1.00 42.59 88 PRO A O 1
ATOM 723 N N . THR A 1 89 ? 18.939 7.531 -47.409 1.00 48.16 89 THR A N 1
ATOM 724 C CA . THR A 1 89 ? 19.722 7.707 -48.627 1.00 48.16 89 THR A CA 1
ATOM 725 C C . THR A 1 89 ? 18.807 8.363 -49.657 1.00 48.16 89 THR A C 1
ATOM 727 O O . THR A 1 89 ? 18.122 7.686 -50.413 1.00 48.16 89 THR A O 1
ATOM 730 N N . SER A 1 90 ? 18.771 9.692 -49.661 1.00 38.97 90 S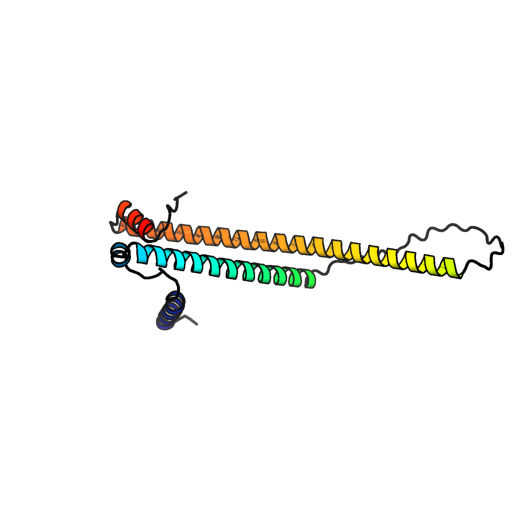ER A N 1
ATOM 731 C CA . SER A 1 90 ? 18.480 10.492 -50.852 1.00 38.97 90 SER A CA 1
ATOM 732 C C . SER A 1 90 ? 19.823 11.099 -51.262 1.00 38.97 90 SER A C 1
ATOM 734 O O . SER A 1 90 ? 20.319 12.004 -50.598 1.00 38.97 90 SER A O 1
ATOM 736 N N . SER A 1 91 ? 20.592 10.437 -52.125 1.00 44.91 91 SER A N 1
ATOM 737 C CA . SER A 1 91 ? 20.503 10.600 -53.580 1.00 44.91 91 SER A CA 1
ATOM 738 C C . SER A 1 91 ? 20.434 12.072 -53.975 1.00 44.91 91 SER A C 1
ATOM 740 O O . SER A 1 91 ? 19.358 12.660 -53.982 1.00 44.91 91 SER A O 1
ATOM 742 N N . LEU A 1 92 ? 21.600 12.642 -54.272 1.00 40.53 92 LEU A N 1
ATOM 743 C CA . LEU A 1 92 ? 21.778 13.649 -55.309 1.00 40.53 92 LEU A CA 1
ATOM 744 C C . LEU A 1 92 ? 23.191 13.452 -55.861 1.00 40.53 92 LEU A C 1
ATOM 746 O O . LEU A 1 92 ? 24.190 13.781 -55.220 1.00 40.53 92 LEU A O 1
ATOM 750 N N . GLU A 1 93 ? 23.249 12.832 -57.036 1.00 46.28 93 GLU A N 1
ATOM 751 C CA . GLU A 1 93 ? 24.398 12.898 -57.925 1.00 46.28 93 GLU A CA 1
ATOM 752 C C . GLU A 1 93 ? 24.802 14.363 -58.122 1.00 46.28 93 GLU A C 1
ATOM 754 O O . GLU A 1 93 ? 23.984 15.218 -58.460 1.00 46.28 93 GLU A O 1
ATOM 759 N N . GLY A 1 94 ? 26.081 14.656 -57.912 1.00 35.12 94 GLY A N 1
ATOM 760 C CA . GLY A 1 94 ? 26.633 15.991 -58.082 1.00 35.12 94 GLY A CA 1
ATOM 761 C C . GLY A 1 94 ? 28.147 15.934 -58.204 1.00 35.12 94 GLY A C 1
ATOM 762 O O . GLY A 1 94 ? 28.842 16.128 -57.219 1.00 35.12 94 GLY A O 1
ATOM 763 N N . LYS A 1 95 ? 28.616 15.604 -59.416 1.00 37.00 95 LYS A N 1
ATOM 764 C CA . LYS A 1 95 ? 29.895 15.970 -60.069 1.00 37.00 95 LYS A CA 1
ATOM 765 C C . LYS A 1 95 ? 31.145 16.192 -59.175 1.00 37.00 95 LYS A C 1
ATOM 767 O O . LYS A 1 95 ? 31.167 17.126 -58.377 1.00 37.00 95 LYS A O 1
ATOM 772 N N . PRO A 1 96 ? 32.273 15.483 -59.405 1.00 40.66 96 PRO A N 1
ATOM 773 C CA . PRO A 1 96 ? 33.515 15.768 -58.698 1.00 40.66 96 PRO A CA 1
ATOM 774 C C . PRO A 1 96 ? 34.213 16.973 -59.346 1.00 40.66 96 PRO A C 1
ATOM 776 O O . PRO A 1 96 ? 34.955 16.834 -60.318 1.00 40.66 96 PRO A O 1
ATOM 779 N N . THR A 1 97 ? 33.999 18.176 -58.818 1.00 37.03 97 THR A N 1
ATOM 780 C CA . THR A 1 97 ? 34.921 19.292 -59.066 1.00 37.03 97 THR A CA 1
ATOM 781 C C . THR A 1 97 ? 36.126 19.134 -58.147 1.00 37.03 97 THR A C 1
ATOM 783 O O . THR A 1 97 ? 36.037 19.336 -56.939 1.00 37.03 97 THR A O 1
ATOM 786 N N . LYS A 1 98 ? 37.262 18.745 -58.737 1.00 48.69 98 LYS A N 1
ATOM 787 C CA . LYS A 1 98 ? 38.590 18.876 -58.132 1.00 48.69 98 LYS A CA 1
ATOM 788 C C . LYS A 1 98 ? 38.812 20.342 -57.745 1.00 48.69 98 LYS A C 1
ATOM 790 O O . LYS A 1 98 ? 38.925 21.186 -58.628 1.00 48.69 98 LYS A O 1
ATOM 795 N N . SER A 1 99 ? 38.968 20.627 -56.459 1.00 37.19 99 SER A N 1
ATOM 796 C CA . SER A 1 99 ? 39.716 21.799 -56.007 1.00 37.19 99 SER A CA 1
ATOM 797 C C . SER A 1 99 ? 40.469 21.450 -54.734 1.00 37.19 99 SER A C 1
ATOM 799 O O . SER A 1 99 ? 39.894 20.961 -53.765 1.00 37.19 99 SER A O 1
ATOM 801 N N . ALA A 1 100 ? 41.778 21.656 -54.803 1.00 49.06 100 ALA A N 1
ATOM 802 C CA . ALA A 1 100 ? 42.744 21.402 -53.759 1.00 49.06 100 ALA A CA 1
ATOM 803 C C . ALA A 1 100 ? 42.403 22.160 -52.469 1.00 49.06 100 ALA A C 1
ATOM 805 O O . ALA A 1 100 ? 42.288 23.381 -52.483 1.00 49.06 100 ALA A O 1
ATOM 806 N N . HIS A 1 101 ? 42.318 21.436 -51.354 1.00 40.16 101 HIS A N 1
ATOM 807 C CA . HIS A 1 101 ? 42.625 21.992 -50.040 1.00 40.16 101 HIS A CA 1
ATOM 808 C C . HIS A 1 101 ? 43.187 20.883 -49.144 1.00 40.16 101 HIS A C 1
ATOM 810 O O . HIS A 1 101 ? 42.522 20.310 -48.286 1.00 40.16 101 HIS A O 1
ATOM 816 N N . ALA A 1 102 ? 44.442 20.531 -49.409 1.00 46.31 102 ALA A N 1
ATOM 817 C CA . ALA A 1 102 ? 45.241 19.710 -48.518 1.00 46.31 102 ALA A CA 1
ATOM 818 C C . ALA A 1 102 ? 45.744 20.610 -47.384 1.00 46.31 102 ALA A C 1
ATOM 820 O O . ALA A 1 102 ? 46.818 21.171 -47.513 1.00 46.31 102 ALA A O 1
ATOM 821 N N . GLU A 1 103 ? 44.924 20.824 -46.348 1.00 45.88 103 GLU A N 1
ATOM 822 C CA . GLU A 1 103 ? 45.370 21.315 -45.023 1.00 45.88 103 GLU A CA 1
ATOM 823 C C . GLU A 1 103 ? 44.291 21.236 -43.911 1.00 45.88 103 GLU A C 1
ATOM 825 O O . GLU A 1 103 ? 44.548 21.622 -42.775 1.00 45.88 103 GLU A O 1
ATOM 830 N N . THR A 1 104 ? 43.094 20.679 -44.166 1.00 47.91 104 THR A N 1
ATOM 831 C CA . THR A 1 104 ? 41.979 20.649 -43.182 1.00 47.91 104 THR A CA 1
ATOM 832 C C . THR A 1 104 ? 41.567 19.247 -42.708 1.00 47.91 104 THR A C 1
ATOM 834 O O . THR A 1 104 ? 40.597 19.092 -41.970 1.00 47.91 104 THR A O 1
ATOM 837 N N . GLU A 1 105 ? 42.310 18.195 -43.060 1.00 51.66 105 GLU A N 1
ATOM 838 C CA . GLU A 1 105 ? 41.897 16.810 -42.770 1.00 51.66 105 GLU A CA 1
ATOM 839 C C . GLU A 1 105 ? 41.889 16.442 -41.274 1.00 51.66 105 GLU A C 1
ATOM 841 O O . GLU A 1 105 ? 41.204 15.502 -40.866 1.00 51.66 105 GLU A O 1
ATOM 846 N N . THR A 1 106 ? 42.638 17.150 -40.426 1.00 51.84 106 THR A N 1
ATOM 847 C CA . THR A 1 106 ? 42.698 16.885 -38.977 1.00 51.84 106 THR A CA 1
ATOM 848 C C . THR A 1 106 ? 41.586 17.601 -38.207 1.00 51.84 106 THR A C 1
ATOM 850 O O . THR A 1 106 ? 40.991 17.010 -37.301 1.00 51.84 106 THR A O 1
ATOM 853 N N . ALA A 1 107 ? 41.234 18.828 -38.608 1.00 54.06 107 ALA A N 1
ATOM 854 C CA . ALA A 1 107 ? 40.101 19.575 -38.057 1.00 54.06 107 ALA A CA 1
ATOM 855 C C . ALA A 1 107 ? 38.752 18.933 -38.444 1.00 54.06 107 ALA A C 1
ATOM 857 O O . ALA A 1 107 ? 37.836 18.852 -37.618 1.00 54.06 107 ALA A O 1
ATOM 858 N N . ASP A 1 108 ? 38.649 18.372 -39.651 1.00 62.53 108 ASP A N 1
ATOM 859 C CA . ASP A 1 108 ? 37.456 17.648 -40.100 1.00 62.53 108 ASP A CA 1
ATOM 860 C C . ASP A 1 108 ? 37.261 16.305 -39.383 1.00 62.53 108 ASP A C 1
ATOM 862 O O . ASP A 1 108 ? 36.134 15.942 -39.040 1.00 62.53 108 ASP A O 1
ATOM 866 N N . LYS A 1 109 ? 38.345 15.594 -39.045 1.00 69.38 109 LYS A N 1
ATOM 867 C CA . LYS A 1 109 ? 38.268 14.364 -38.235 1.00 69.38 109 LYS A CA 1
ATOM 868 C C . LYS A 1 109 ? 37.854 14.655 -36.794 1.00 69.38 109 LYS A C 1
ATOM 870 O O . LYS A 1 109 ? 36.970 13.980 -36.270 1.00 69.38 109 LYS A O 1
ATOM 875 N N . ALA A 1 110 ? 38.429 15.682 -36.165 1.00 74.12 110 ALA A N 1
ATOM 876 C CA . ALA A 1 110 ? 38.059 16.073 -34.804 1.00 74.12 110 ALA A CA 1
ATOM 877 C C . ALA A 1 110 ? 36.588 16.516 -34.717 1.00 74.12 110 ALA A C 1
ATOM 879 O O . ALA A 1 110 ? 35.863 16.103 -33.810 1.00 74.12 110 ALA A O 1
ATOM 880 N N . THR A 1 111 ? 36.107 17.294 -35.692 1.00 76.75 111 THR A N 1
ATOM 881 C CA . THR A 1 111 ? 34.694 17.701 -35.747 1.00 76.75 111 THR A CA 1
ATOM 882 C C . THR A 1 111 ? 33.757 16.539 -36.089 1.00 76.75 111 THR A C 1
ATOM 884 O O . THR A 1 111 ? 32.657 16.478 -35.536 1.00 76.75 111 THR A O 1
ATOM 887 N N . ALA A 1 112 ? 34.164 15.586 -36.935 1.00 80.19 112 ALA A N 1
ATOM 888 C CA . ALA A 1 112 ? 33.399 14.367 -37.208 1.00 80.19 112 ALA A CA 1
ATOM 889 C C . ALA A 1 112 ? 33.239 13.492 -35.953 1.00 80.19 112 ALA A C 1
ATOM 891 O O . ALA A 1 112 ? 32.115 13.107 -35.622 1.00 80.19 112 ALA A O 1
ATOM 892 N N . VAL A 1 113 ? 34.321 13.272 -35.199 1.00 82.38 113 VAL A N 1
ATOM 893 C CA . VAL A 1 113 ? 34.293 12.541 -33.919 1.00 82.38 113 VAL A CA 1
ATOM 894 C C . VAL A 1 113 ? 33.364 13.232 -32.918 1.00 82.38 113 VAL A C 1
ATOM 896 O O . VAL A 1 113 ? 32.552 12.581 -32.262 1.00 82.38 113 VAL A O 1
ATOM 899 N N . LEU A 1 114 ? 33.410 14.563 -32.830 1.00 85.06 114 LEU A N 1
ATOM 900 C CA . LEU A 1 114 ? 32.564 15.329 -31.909 1.00 85.06 114 LEU A CA 1
ATOM 901 C C . LEU A 1 114 ? 31.073 15.267 -32.299 1.00 85.06 114 LEU A C 1
ATOM 903 O O . LEU A 1 114 ? 30.198 15.168 -31.432 1.00 85.06 114 LEU A O 1
ATOM 907 N N . ARG A 1 115 ? 30.761 15.253 -33.605 1.00 85.00 115 ARG A N 1
ATOM 908 C CA . ARG A 1 115 ? 29.397 15.013 -34.116 1.00 85.00 115 ARG A CA 1
ATOM 909 C C . ARG A 1 115 ? 28.912 13.602 -33.786 1.00 85.00 115 ARG A C 1
ATOM 911 O O . ARG A 1 115 ? 27.763 13.447 -33.366 1.00 85.00 115 ARG A O 1
ATOM 918 N N . GLU A 1 116 ? 29.767 12.593 -33.925 1.00 84.19 116 GLU A N 1
ATOM 919 C CA . GLU A 1 116 ? 29.438 11.206 -33.591 1.00 84.19 116 GLU A CA 1
ATOM 920 C C . GLU A 1 116 ? 29.185 11.025 -32.090 1.00 84.19 116 GLU A C 1
ATOM 922 O O . GLU A 1 116 ? 28.156 10.470 -31.699 1.00 84.19 116 GLU A O 1
ATOM 927 N N . GLN A 1 117 ? 30.046 11.583 -31.235 1.00 87.00 117 GLN A N 1
ATOM 928 C CA . GLN A 1 117 ? 29.852 11.583 -29.782 1.00 87.00 117 GLN A CA 1
ATOM 929 C C . GLN A 1 117 ? 28.532 12.254 -29.386 1.00 87.00 117 GLN A C 1
ATOM 931 O O . GLN A 1 117 ? 27.776 11.727 -28.561 1.00 87.00 117 GLN A O 1
ATOM 936 N N . ARG A 1 118 ? 28.198 13.390 -30.012 1.00 86.44 118 ARG A N 1
ATOM 937 C CA . ARG A 1 118 ? 26.918 14.069 -29.786 1.00 86.44 118 ARG A CA 1
ATOM 938 C C . ARG A 1 118 ? 25.740 13.199 -30.222 1.00 86.44 118 ARG A C 1
ATOM 940 O O . ARG A 1 118 ? 24.768 13.073 -29.476 1.00 86.44 118 ARG A O 1
ATOM 947 N N . ALA A 1 119 ? 25.829 12.558 -31.385 1.00 84.19 119 ALA A N 1
ATOM 948 C CA . ALA A 1 119 ? 24.801 11.645 -31.873 1.00 84.19 119 ALA A CA 1
ATOM 949 C C . ALA A 1 119 ? 24.622 10.432 -30.941 1.00 84.19 119 ALA A C 1
ATOM 951 O O . ALA A 1 119 ? 23.485 10.073 -30.620 1.00 84.19 119 ALA A O 1
ATOM 952 N N . ALA A 1 120 ? 25.712 9.840 -30.447 1.00 85.62 120 ALA A N 1
ATOM 953 C CA . ALA A 1 120 ? 25.691 8.738 -29.488 1.00 85.62 120 ALA A CA 1
ATOM 954 C C . ALA A 1 120 ? 25.052 9.154 -28.152 1.00 85.62 120 ALA A C 1
ATOM 956 O O . ALA A 1 120 ? 24.182 8.449 -27.632 1.00 85.62 120 ALA A O 1
ATOM 957 N N . SER A 1 121 ? 25.394 10.339 -27.637 1.00 86.31 121 SER A N 1
ATOM 958 C C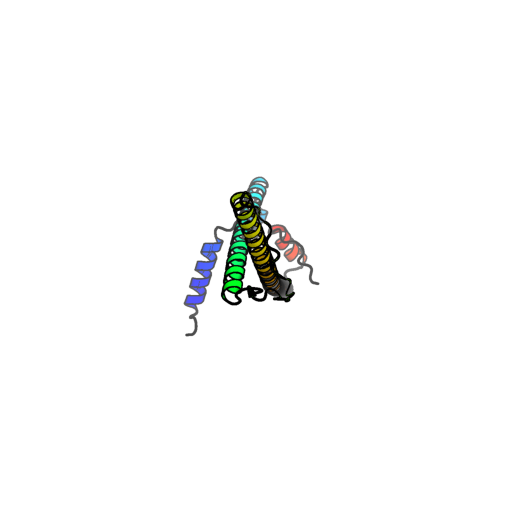A . SER A 1 121 ? 24.769 10.912 -26.439 1.00 86.31 121 SER A CA 1
ATOM 959 C C . SER A 1 121 ? 23.261 11.129 -26.626 1.00 86.31 121 SER A C 1
ATOM 961 O O . SER A 1 121 ? 22.456 10.720 -25.784 1.00 86.31 121 SER A O 1
ATOM 963 N N . CYS A 1 122 ? 22.837 11.667 -27.777 1.00 88.38 122 CYS A N 1
ATOM 964 C CA . CYS A 1 122 ? 21.419 11.809 -28.111 1.00 88.38 122 CYS A CA 1
ATOM 965 C C . CYS A 1 122 ? 20.694 10.456 -28.187 1.00 88.38 122 CYS A C 1
ATOM 967 O O . CYS A 1 122 ? 19.573 10.342 -27.685 1.00 88.38 122 CYS A O 1
ATOM 969 N N . ARG A 1 123 ? 21.315 9.422 -28.772 1.00 86.50 123 ARG A N 1
ATOM 970 C CA . ARG A 1 123 ? 20.759 8.057 -28.799 1.00 86.50 123 ARG A CA 1
ATOM 971 C C . ARG A 1 123 ? 20.589 7.511 -27.380 1.00 86.50 123 ARG A C 1
ATOM 973 O O . ARG A 1 123 ? 19.491 7.077 -27.035 1.00 86.50 123 ARG A O 1
ATOM 980 N N . LYS A 1 124 ? 21.617 7.620 -26.530 1.00 87.44 124 LYS A N 1
ATOM 981 C CA . LYS A 1 124 ? 21.570 7.194 -25.119 1.00 87.44 124 LYS A CA 1
ATOM 982 C C . LYS A 1 124 ? 20.484 7.921 -24.329 1.00 87.44 124 LYS A C 1
ATOM 984 O O . LYS A 1 124 ? 19.723 7.287 -23.606 1.00 87.44 124 LYS A O 1
ATOM 989 N N . SER A 1 125 ? 20.357 9.234 -24.512 1.00 88.69 125 SER A N 1
ATOM 990 C CA . SER A 1 125 ? 19.308 10.039 -23.878 1.00 88.69 125 SER A CA 1
ATOM 991 C C . SER A 1 125 ? 17.902 9.591 -24.298 1.00 88.69 125 SER A C 1
ATOM 993 O O . SER A 1 125 ? 17.037 9.380 -23.447 1.00 88.69 125 SER A O 1
ATOM 995 N N . ARG A 1 126 ? 17.677 9.346 -25.598 1.00 88.25 126 ARG A N 1
ATOM 996 C CA . ARG A 1 126 ? 16.398 8.817 -26.104 1.00 88.25 126 ARG A CA 1
ATOM 997 C C . ARG A 1 126 ? 16.066 7.447 -25.512 1.00 88.25 126 ARG A C 1
ATOM 999 O O . ARG A 1 126 ? 14.928 7.245 -25.095 1.00 88.25 126 ARG A O 1
ATOM 1006 N N . MET A 1 127 ? 17.043 6.540 -25.444 1.00 86.44 127 MET A N 1
ATOM 1007 C CA . MET A 1 127 ? 16.872 5.218 -24.828 1.00 86.44 127 MET A CA 1
ATOM 1008 C C . MET A 1 127 ? 16.520 5.336 -23.342 1.00 86.44 127 MET A C 1
ATOM 1010 O O . MET A 1 127 ? 15.514 4.783 -22.906 1.00 86.44 127 MET A O 1
ATOM 1014 N N . ASN A 1 128 ? 17.267 6.144 -22.586 1.00 89.94 128 ASN A N 1
ATOM 1015 C CA . ASN A 1 128 ? 16.995 6.392 -21.169 1.00 89.94 128 ASN A CA 1
ATOM 1016 C C . ASN A 1 128 ? 15.602 6.987 -20.939 1.00 89.94 128 ASN A C 1
ATOM 1018 O O . ASN A 1 128 ? 14.929 6.617 -19.984 1.00 89.94 128 ASN A O 1
ATOM 1022 N N . ASN A 1 129 ? 15.147 7.893 -21.806 1.00 91.44 129 ASN A N 1
ATOM 1023 C CA . ASN A 1 129 ? 13.811 8.472 -21.690 1.00 91.44 129 ASN A CA 1
ATOM 1024 C C . ASN A 1 129 ? 12.709 7.448 -21.970 1.00 91.44 129 ASN A C 1
ATOM 1026 O O . ASN A 1 129 ? 11.698 7.465 -21.272 1.00 91.44 129 ASN A O 1
ATOM 1030 N N . LYS A 1 130 ? 12.894 6.547 -22.945 1.00 90.31 130 LYS A N 1
ATOM 1031 C CA . LYS A 1 130 ? 11.957 5.436 -23.169 1.00 90.31 130 LYS A CA 1
ATOM 1032 C C . LYS A 1 130 ? 11.899 4.510 -21.950 1.00 90.31 130 LYS A C 1
ATOM 1034 O O . LYS A 1 130 ? 10.814 4.274 -21.435 1.00 90.31 130 LYS A O 1
ATOM 1039 N N . LEU A 1 131 ? 13.056 4.088 -21.433 1.00 90.00 131 LEU A N 1
ATOM 1040 C CA . LEU A 1 131 ? 13.144 3.249 -20.231 1.00 90.00 131 LEU A CA 1
ATOM 1041 C C . LEU A 1 131 ? 12.481 3.909 -19.018 1.00 90.00 131 LEU A C 1
ATOM 1043 O O . LEU A 1 131 ? 11.707 3.271 -18.317 1.00 90.00 131 LEU A O 1
ATOM 1047 N N . LYS A 1 132 ? 12.727 5.205 -18.791 1.00 92.12 132 LYS A N 1
ATOM 1048 C CA . LYS A 1 132 ? 12.086 5.960 -17.704 1.00 92.12 132 LYS A CA 1
ATOM 1049 C C . LYS A 1 132 ? 10.566 6.023 -17.849 1.00 92.12 132 LYS A C 1
ATOM 1051 O O . LYS A 1 132 ? 9.874 5.959 -16.838 1.00 92.12 132 LYS A O 1
ATOM 1056 N N . LYS A 1 133 ? 10.049 6.166 -19.075 1.00 93.06 133 LYS A N 1
ATOM 1057 C CA . LYS A 1 133 ? 8.602 6.193 -19.334 1.00 93.06 133 LYS A CA 1
ATOM 1058 C C . LYS A 1 133 ? 7.950 4.848 -19.025 1.00 93.06 133 LYS A C 1
ATOM 1060 O O . LYS A 1 133 ? 6.970 4.833 -18.289 1.00 93.06 133 LYS A O 1
ATOM 1065 N N . GLU A 1 134 ? 8.522 3.748 -19.505 1.00 93.06 134 GLU A N 1
ATOM 1066 C CA . GLU A 1 134 ? 7.994 2.409 -19.206 1.00 93.06 134 GLU A CA 1
ATOM 1067 C C . GLU A 1 134 ? 8.138 2.061 -17.718 1.00 93.06 134 GLU A C 1
ATOM 1069 O O . GLU A 1 134 ? 7.179 1.625 -17.088 1.00 93.06 134 GLU A O 1
ATOM 1074 N N . ALA A 1 135 ? 9.276 2.378 -17.092 1.00 93.00 135 ALA A N 1
ATOM 1075 C CA . ALA A 1 135 ? 9.453 2.200 -15.649 1.00 93.00 135 ALA A CA 1
ATOM 1076 C C . ALA A 1 135 ? 8.401 2.970 -14.829 1.00 93.00 135 ALA A C 1
ATOM 1078 O O . ALA A 1 135 ? 7.887 2.464 -13.830 1.00 93.00 135 ALA A O 1
ATOM 1079 N N . LEU A 1 136 ? 8.062 4.195 -15.250 1.00 94.81 136 LEU A N 1
ATOM 1080 C CA . LEU A 1 136 ? 7.021 4.998 -14.611 1.00 94.81 136 LEU A CA 1
ATOM 1081 C C . LEU A 1 136 ? 5.624 4.398 -14.816 1.00 94.81 136 LEU A C 1
ATOM 1083 O O . LEU A 1 136 ? 4.821 4.413 -13.885 1.00 94.81 136 LEU A O 1
ATOM 1087 N N . LYS A 1 137 ? 5.341 3.848 -15.999 1.00 95.44 137 LYS A N 1
ATOM 1088 C CA . LYS A 1 137 ? 4.090 3.137 -16.278 1.00 95.44 137 LYS A CA 1
ATOM 1089 C C . LYS A 1 137 ? 3.933 1.929 -15.350 1.00 95.44 137 LYS A C 1
ATOM 1091 O O . LYS A 1 137 ? 2.985 1.898 -14.572 1.00 95.44 137 LYS A O 1
ATOM 1096 N N . HIS A 1 138 ? 4.922 1.035 -15.303 1.00 95.06 138 HIS A N 1
ATOM 1097 C CA . HIS A 1 138 ? 4.899 -0.128 -14.407 1.00 95.06 138 HIS A CA 1
ATOM 1098 C C . HIS A 1 138 ? 4.813 0.266 -12.928 1.00 95.06 138 HIS A C 1
ATOM 1100 O O . HIS A 1 138 ? 4.121 -0.377 -12.139 1.00 95.06 138 HIS A O 1
ATOM 1106 N N . ARG A 1 139 ? 5.470 1.363 -12.529 1.00 96.19 139 ARG A N 1
ATOM 1107 C CA . ARG A 1 139 ? 5.313 1.926 -11.183 1.00 96.19 139 ARG A CA 1
ATOM 1108 C C . ARG A 1 139 ? 3.854 2.280 -10.882 1.00 96.19 139 ARG A C 1
ATOM 1110 O O . ARG A 1 139 ? 3.378 1.979 -9.787 1.00 96.19 139 ARG A O 1
ATOM 1117 N N . ASN A 1 140 ? 3.171 2.951 -11.804 1.00 96.81 140 ASN A N 1
ATOM 1118 C CA . ASN A 1 140 ? 1.778 3.359 -11.624 1.00 96.81 140 ASN A CA 1
ATOM 1119 C C . ASN A 1 140 ? 0.832 2.152 -11.602 1.00 96.81 140 ASN A C 1
ATOM 1121 O O . ASN A 1 140 ? -0.074 2.115 -10.767 1.00 96.81 140 ASN A O 1
ATOM 1125 N N . ASP A 1 141 ? 1.088 1.146 -12.439 1.00 95.81 141 ASP A N 1
ATOM 1126 C CA . ASP A 1 141 ? 0.328 -0.108 -12.457 1.00 95.81 141 ASP A CA 1
ATOM 1127 C C . ASP A 1 141 ? 0.450 -0.835 -11.108 1.00 95.81 141 ASP A C 1
ATOM 1129 O O . ASP A 1 141 ? -0.553 -1.210 -10.495 1.00 95.81 141 ASP A O 1
ATOM 1133 N N . PHE A 1 142 ? 1.673 -0.928 -10.569 1.00 96.62 142 PHE A N 1
ATOM 1134 C CA . PHE A 1 142 ? 1.928 -1.493 -9.243 1.00 96.62 142 PHE A CA 1
ATOM 1135 C C . PHE A 1 142 ? 1.175 -0.751 -8.135 1.00 96.62 142 PHE A C 1
ATOM 1137 O O . PHE A 1 142 ? 0.550 -1.378 -7.277 1.00 96.62 142 PHE A O 1
ATOM 1144 N N . ILE A 1 143 ? 1.236 0.586 -8.131 1.00 96.06 143 ILE A N 1
ATOM 1145 C CA . ILE A 1 143 ? 0.561 1.408 -7.118 1.00 96.06 143 ILE A CA 1
ATOM 1146 C C . ILE A 1 143 ? -0.953 1.199 -7.192 1.00 96.06 143 ILE A C 1
ATOM 1148 O O . ILE A 1 143 ? -1.577 0.970 -6.157 1.00 96.06 143 ILE A O 1
ATOM 1152 N N . THR A 1 144 ? -1.529 1.223 -8.395 1.00 96.69 144 THR A N 1
ATOM 1153 C CA . THR A 1 144 ? -2.967 1.015 -8.617 1.00 96.69 144 THR A CA 1
ATOM 1154 C C . THR A 1 144 ? -3.412 -0.357 -8.112 1.00 96.69 144 THR A C 1
ATOM 1156 O O . THR A 1 144 ? -4.370 -0.452 -7.343 1.00 96.69 144 THR A O 1
ATOM 1159 N N . ALA A 1 145 ? -2.675 -1.418 -8.453 1.00 95.19 145 ALA A N 1
ATOM 1160 C CA . ALA A 1 145 ? -2.976 -2.769 -7.990 1.00 95.19 145 ALA A CA 1
ATOM 1161 C C . ALA A 1 145 ? -2.884 -2.895 -6.459 1.00 95.19 145 ALA A C 1
ATOM 1163 O O . ALA A 1 145 ? -3.781 -3.445 -5.815 1.00 95.19 145 ALA A O 1
ATOM 1164 N N . LYS A 1 146 ? -1.826 -2.348 -5.844 1.00 94.62 146 LYS A N 1
ATOM 1165 C CA . LYS A 1 146 ? -1.671 -2.353 -4.380 1.00 94.62 146 LYS A CA 1
ATOM 1166 C C . LYS A 1 146 ? -2.774 -1.552 -3.687 1.00 94.62 146 LYS A C 1
ATOM 1168 O O . LYS A 1 146 ? -3.258 -1.985 -2.639 1.00 94.62 146 LYS A O 1
ATOM 1173 N N . LEU A 1 147 ? -3.187 -0.422 -4.259 1.00 94.50 147 LEU A N 1
ATOM 1174 C CA . LEU A 1 147 ? -4.275 0.401 -3.736 1.00 94.50 147 LEU A CA 1
ATOM 1175 C C . LEU A 1 147 ? -5.600 -0.368 -3.727 1.00 94.50 147 LEU A C 1
ATOM 1177 O O . LEU A 1 147 ? -6.243 -0.424 -2.681 1.00 94.50 147 LEU A O 1
ATOM 1181 N N . ALA A 1 148 ? -5.954 -1.034 -4.829 1.00 95.31 148 ALA A N 1
ATOM 1182 C CA . ALA A 1 148 ? -7.170 -1.844 -4.918 1.00 95.31 148 ALA A CA 1
ATOM 1183 C C . ALA A 1 148 ? -7.201 -2.969 -3.864 1.00 95.31 148 ALA A C 1
ATOM 1185 O O . ALA A 1 148 ? -8.190 -3.141 -3.148 1.00 95.31 148 ALA A O 1
ATOM 1186 N N . VAL A 1 149 ? -6.086 -3.692 -3.689 1.00 94.38 149 VAL A N 1
ATOM 1187 C CA . VAL A 1 149 ? -5.965 -4.733 -2.648 1.00 94.38 149 VAL A CA 1
ATOM 1188 C C . VAL A 1 149 ? -6.116 -4.144 -1.243 1.00 94.38 149 VAL A C 1
ATOM 1190 O O . VAL A 1 149 ? -6.746 -4.748 -0.369 1.00 94.38 149 VAL A O 1
ATOM 1193 N N . THR A 1 150 ? -5.555 -2.957 -1.014 1.00 92.50 150 THR A N 1
ATOM 1194 C CA . THR A 1 150 ? -5.602 -2.288 0.292 1.00 92.50 150 THR A CA 1
ATOM 1195 C C . THR A 1 150 ? -7.019 -1.815 0.609 1.00 92.50 150 THR A C 1
ATOM 1197 O O . THR A 1 150 ? -7.498 -2.058 1.714 1.00 92.50 150 THR A O 1
ATOM 1200 N N . GLN A 1 151 ? -7.723 -1.233 -0.365 1.00 93.94 151 GLN A N 1
ATOM 1201 C CA . GLN A 1 151 ? -9.130 -0.842 -0.245 1.00 93.94 151 GLN A CA 1
ATOM 1202 C C . GLN A 1 151 ? -10.026 -2.042 0.079 1.00 93.94 151 GLN A C 1
ATOM 1204 O O . GLN A 1 151 ? -10.809 -1.986 1.025 1.00 93.94 151 GLN A O 1
ATOM 1209 N N . HIS A 1 152 ? -9.859 -3.159 -0.634 1.00 94.50 152 HIS A N 1
ATOM 1210 C CA . HIS A 1 152 ? -10.608 -4.384 -0.351 1.00 94.50 152 HIS A CA 1
ATOM 1211 C C . HIS A 1 152 ? -10.321 -4.926 1.061 1.00 94.50 152 HIS A C 1
ATOM 1213 O O . HIS A 1 152 ? -11.229 -5.321 1.795 1.00 94.50 152 HIS A O 1
ATOM 1219 N N . THR A 1 153 ? -9.050 -4.927 1.472 1.00 92.94 153 THR A N 1
ATOM 1220 C CA . THR A 1 153 ? -8.650 -5.383 2.811 1.00 92.94 153 THR A CA 1
ATOM 1221 C C . THR A 1 153 ? -9.250 -4.492 3.897 1.00 92.94 153 THR A C 1
ATOM 1223 O O . THR A 1 153 ? -9.776 -5.008 4.883 1.00 92.94 153 THR A O 1
ATOM 1226 N N . LEU A 1 154 ? -9.225 -3.172 3.695 1.00 90.00 154 LEU A N 1
ATOM 1227 C CA . LEU A 1 154 ? -9.830 -2.202 4.600 1.00 90.00 154 LEU A CA 1
ATOM 1228 C C . LEU A 1 154 ? -11.336 -2.444 4.730 1.00 90.00 154 LEU A C 1
ATOM 1230 O O . LEU A 1 154 ? -11.817 -2.608 5.846 1.00 90.00 154 LEU A O 1
ATOM 1234 N N . ALA A 1 155 ? -12.057 -2.584 3.615 1.00 90.69 155 ALA A N 1
ATOM 1235 C CA . ALA A 1 155 ? -13.487 -2.894 3.622 1.00 90.69 155 ALA A CA 1
ATOM 1236 C C . ALA A 1 155 ? -13.799 -4.198 4.383 1.00 90.69 155 ALA A C 1
ATOM 1238 O O . ALA A 1 155 ? -14.743 -4.259 5.173 1.00 90.69 155 ALA A O 1
ATOM 1239 N N . SER A 1 156 ? -12.971 -5.238 4.216 1.00 93.19 156 SER A N 1
ATOM 1240 C CA . SER A 1 156 ? -13.119 -6.503 4.947 1.00 93.19 156 SER A CA 1
ATOM 1241 C C . SER A 1 156 ? -12.916 -6.342 6.457 1.00 93.19 156 SER A C 1
ATOM 1243 O O . SER A 1 156 ? -13.681 -6.901 7.248 1.00 93.19 156 SER A O 1
ATOM 1245 N N . VAL A 1 157 ? -11.895 -5.586 6.874 1.00 89.38 157 VAL A N 1
ATOM 1246 C CA . VAL A 1 157 ? -11.626 -5.304 8.293 1.00 89.38 157 VAL A CA 1
ATOM 1247 C C . VAL A 1 157 ? -12.760 -4.482 8.896 1.00 89.38 157 VAL A C 1
ATOM 1249 O O . VAL A 1 157 ? -13.279 -4.865 9.944 1.00 89.38 157 VAL A O 1
ATOM 1252 N N . THR A 1 158 ? -13.209 -3.430 8.209 1.00 88.19 158 THR A N 1
ATOM 1253 C CA . THR A 1 158 ? -14.352 -2.614 8.632 1.00 88.19 158 THR A CA 1
ATOM 1254 C C . THR A 1 158 ? -15.604 -3.472 8.794 1.00 88.19 158 THR A C 1
ATOM 1256 O O . THR A 1 158 ? -16.204 -3.466 9.864 1.00 88.19 158 THR A O 1
ATOM 1259 N N . SER A 1 159 ? -15.941 -4.322 7.817 1.00 89.94 159 SER A N 1
ATOM 1260 C CA . SER A 1 159 ? -17.094 -5.232 7.915 1.00 89.94 159 SER A CA 1
ATOM 1261 C C . SER A 1 159 ? -17.001 -6.188 9.113 1.00 89.94 159 SER A C 1
ATOM 1263 O O . SER A 1 159 ? -17.994 -6.446 9.798 1.00 89.94 159 SER A O 1
ATOM 1265 N N . LYS A 1 160 ? -15.808 -6.718 9.415 1.00 90.62 160 LYS A N 1
ATOM 1266 C CA . LYS A 1 160 ? -15.599 -7.569 10.600 1.00 90.62 160 LYS A CA 1
ATOM 1267 C C . LYS A 1 160 ? -15.789 -6.792 11.901 1.00 90.62 160 LYS A C 1
ATOM 1269 O O . LYS A 1 160 ? -16.396 -7.329 12.825 1.00 90.62 160 LYS A O 1
ATOM 1274 N N . LEU A 1 161 ? -15.307 -5.552 11.968 1.00 86.00 161 LEU A N 1
ATOM 1275 C CA . LEU A 1 161 ? -15.490 -4.679 13.130 1.00 86.00 161 LEU A CA 1
ATOM 1276 C C . LEU A 1 161 ? -16.968 -4.328 13.337 1.00 86.00 161 LEU A C 1
ATOM 1278 O O . LEU A 1 161 ? -17.457 -4.422 14.459 1.00 86.00 161 LEU A O 1
ATOM 1282 N N . GLN A 1 162 ? -17.703 -4.041 12.262 1.00 86.12 162 GLN A N 1
ATOM 1283 C CA . GLN A 1 162 ? -19.151 -3.811 12.307 1.00 86.12 162 GLN A CA 1
ATOM 1284 C C . GLN A 1 162 ? -19.904 -5.052 12.815 1.00 86.12 162 GLN A C 1
ATOM 1286 O O . GLN A 1 162 ? -20.733 -4.961 13.719 1.00 86.12 162 GLN A O 1
ATOM 1291 N N . LYS A 1 163 ? -19.576 -6.245 12.299 1.00 89.56 163 LYS A N 1
ATOM 1292 C CA . LYS A 1 163 ? -20.163 -7.510 12.780 1.00 89.56 163 LYS A CA 1
ATOM 1293 C C . LYS A 1 163 ? -19.852 -7.767 14.254 1.00 89.56 163 LYS A C 1
ATOM 1295 O O . LYS A 1 163 ? -20.724 -8.240 14.980 1.00 89.56 163 LYS A O 1
ATOM 1300 N N . ALA A 1 164 ? -18.637 -7.452 14.699 1.00 87.81 164 ALA A N 1
ATOM 1301 C CA . ALA A 1 164 ? -18.258 -7.562 16.103 1.00 87.81 164 ALA A CA 1
ATOM 1302 C C . ALA A 1 164 ? -19.062 -6.588 16.979 1.00 87.81 164 ALA A C 1
ATOM 1304 O O . ALA A 1 164 ? -19.584 -7.008 18.007 1.00 87.81 164 ALA A O 1
ATOM 1305 N N . GLN A 1 165 ? -19.243 -5.335 16.551 1.00 86.44 165 GLN A N 1
ATOM 1306 C CA . GLN A 1 165 ? -20.084 -4.362 17.257 1.00 86.44 165 GLN A CA 1
ATOM 1307 C C . GLN A 1 165 ? -21.530 -4.859 17.385 1.00 86.44 165 GLN A C 1
ATOM 1309 O O . GLN A 1 165 ? -22.064 -4.901 18.489 1.00 86.44 165 GLN A O 1
ATOM 1314 N N . LEU A 1 166 ? -22.139 -5.325 16.289 1.00 89.25 166 LEU A N 1
ATOM 1315 C CA . LEU A 1 166 ? -23.494 -5.890 16.313 1.00 89.25 166 LEU A CA 1
ATOM 1316 C C . LEU A 1 166 ? -23.608 -7.101 17.246 1.00 89.25 166 LEU A C 1
ATOM 1318 O O . LEU A 1 166 ? -24.621 -7.276 17.921 1.00 89.25 166 LEU A O 1
ATOM 1322 N N . TYR A 1 167 ? -22.578 -7.945 17.294 1.00 91.81 167 TYR A N 1
ATOM 1323 C CA . TYR A 1 167 ? -22.538 -9.084 18.206 1.00 91.81 167 TYR A CA 1
ATOM 1324 C C . TYR A 1 167 ? -22.506 -8.648 19.679 1.00 91.81 167 TYR A C 1
ATOM 1326 O O . TYR A 1 167 ? -23.204 -9.247 20.497 1.00 91.81 167 TYR A O 1
ATOM 1334 N N . LEU A 1 168 ? -21.740 -7.605 20.015 1.00 88.12 168 LEU A N 1
ATOM 1335 C CA . LEU A 1 168 ? -21.684 -7.048 21.371 1.00 88.12 168 LEU A CA 1
ATOM 1336 C C . LEU A 1 168 ? -23.030 -6.429 21.773 1.00 88.12 168 LEU A C 1
ATOM 1338 O O . LEU A 1 168 ? -23.546 -6.756 22.840 1.00 88.12 168 LEU A O 1
ATOM 1342 N N . LEU A 1 169 ? -23.646 -5.648 20.880 1.00 88.88 169 LEU A N 1
ATOM 1343 C CA . LEU A 1 169 ? -24.977 -5.070 21.095 1.00 88.88 169 LEU A CA 1
ATOM 1344 C C . LEU A 1 169 ? -26.029 -6.157 21.369 1.00 88.88 169 LEU A C 1
ATOM 1346 O O . LEU A 1 169 ? -26.784 -6.077 22.335 1.00 88.88 169 LEU A O 1
ATOM 1350 N N . ARG A 1 170 ? -26.034 -7.242 20.580 1.00 91.31 170 ARG A N 1
ATOM 1351 C CA . ARG A 1 170 ? -26.944 -8.388 20.787 1.00 91.31 170 ARG A CA 1
ATOM 1352 C C . ARG A 1 170 ? -26.708 -9.139 22.097 1.00 91.31 170 ARG A C 1
ATOM 1354 O O . ARG A 1 170 ? -27.614 -9.809 22.578 1.00 91.31 170 ARG A O 1
ATOM 1361 N N . ARG A 1 171 ? -25.501 -9.066 22.661 1.00 91.81 171 ARG A N 1
ATOM 1362 C CA . ARG A 1 171 ? -25.153 -9.649 23.967 1.00 91.81 171 ARG A CA 1
ATOM 1363 C C . ARG A 1 171 ? -25.566 -8.754 25.144 1.00 91.81 171 ARG A C 1
ATOM 1365 O O . ARG A 1 171 ? -25.315 -9.141 26.280 1.00 91.81 171 ARG A O 1
ATOM 1372 N N . GLY A 1 172 ? -26.195 -7.605 24.882 1.00 89.12 172 GLY A N 1
ATOM 1373 C CA . GLY A 1 172 ? -26.646 -6.659 25.904 1.00 89.12 172 GLY A CA 1
ATOM 1374 C C . GLY A 1 172 ? -25.587 -5.639 26.326 1.00 89.12 172 GLY A C 1
ATOM 1375 O O . GLY A 1 172 ? -25.789 -4.953 27.321 1.00 89.12 172 GLY A O 1
ATOM 1376 N N . ILE A 1 173 ? -24.468 -5.537 25.597 1.00 88.12 173 ILE A N 1
ATOM 1377 C CA . ILE A 1 173 ? -23.476 -4.478 25.813 1.00 88.12 173 ILE A CA 1
ATOM 1378 C C . ILE A 1 173 ? -23.992 -3.233 25.103 1.00 88.12 173 ILE A C 1
ATOM 1380 O O . ILE A 1 173 ? -24.155 -3.256 23.885 1.00 88.12 173 ILE A O 1
ATOM 1384 N N . ASP A 1 174 ? -24.267 -2.169 25.848 1.00 89.00 174 ASP A N 1
ATOM 1385 C CA . ASP A 1 174 ? -24.828 -0.945 25.281 1.00 89.00 174 ASP A CA 1
ATOM 1386 C C . ASP A 1 174 ? -23.796 -0.158 24.438 1.00 89.00 174 ASP A C 1
ATOM 1388 O O . ASP A 1 174 ? -22.579 -0.364 24.518 1.00 89.00 174 ASP A O 1
ATOM 1392 N N . GLU A 1 175 ? -24.273 0.768 23.601 1.00 86.06 175 GLU A N 1
ATOM 1393 C CA . GLU A 1 175 ? -23.390 1.574 22.745 1.00 86.06 175 GLU A CA 1
ATOM 1394 C C . GLU A 1 175 ? -22.459 2.486 23.570 1.00 86.06 175 GLU A C 1
ATOM 1396 O O . GLU A 1 175 ? -21.331 2.744 23.154 1.00 86.06 175 GLU A O 1
ATOM 1401 N N . ALA A 1 176 ? -22.863 2.924 24.768 1.00 86.38 176 ALA A N 1
ATOM 1402 C CA . ALA A 1 176 ? -22.023 3.744 25.643 1.00 86.38 176 ALA A CA 1
ATOM 1403 C C . ALA A 1 176 ? -20.836 2.947 26.218 1.00 86.38 176 ALA A C 1
ATOM 1405 O O . ALA A 1 176 ? -19.728 3.472 26.330 1.00 86.38 176 ALA A O 1
ATOM 1406 N N . GLN A 1 177 ? -21.022 1.663 26.521 1.00 85.38 177 GLN A N 1
ATOM 1407 C CA . GLN A 1 177 ? -19.996 0.719 26.948 1.00 85.38 177 GLN A CA 1
ATOM 1408 C C . GLN A 1 177 ? -19.035 0.419 25.801 1.00 85.38 177 GLN A C 1
ATOM 1410 O O . GLN A 1 177 ? -17.820 0.417 26.008 1.00 85.38 177 GLN A O 1
ATOM 1415 N N . ILE A 1 178 ? -19.548 0.239 24.581 1.00 84.75 178 ILE A N 1
ATOM 1416 C CA . ILE A 1 178 ? -18.717 0.081 23.380 1.00 84.75 178 ILE A CA 1
ATOM 1417 C C . ILE A 1 178 ? -17.886 1.347 23.139 1.00 84.75 178 ILE A C 1
ATOM 1419 O O . ILE A 1 178 ? -16.685 1.250 22.882 1.00 84.75 178 ILE A O 1
ATOM 1423 N N . GLN A 1 179 ? -18.482 2.532 23.284 1.00 84.94 179 GLN A N 1
ATOM 1424 C CA . GLN A 1 179 ? -17.766 3.804 23.171 1.00 84.94 179 GLN A CA 1
ATOM 1425 C C . GLN A 1 179 ? -16.725 4.009 24.273 1.00 84.94 179 GLN A C 1
ATOM 1427 O O . GLN A 1 179 ? -15.627 4.499 24.014 1.00 84.94 179 GLN A O 1
ATOM 1432 N N . ASN A 1 180 ? -17.016 3.571 25.495 1.00 82.50 180 ASN A N 1
ATOM 1433 C CA . ASN A 1 180 ? -16.056 3.580 26.592 1.00 82.50 180 ASN A CA 1
ATOM 1434 C C . ASN A 1 180 ? -14.857 2.668 26.276 1.00 82.50 180 ASN A C 1
ATOM 1436 O O . ASN A 1 180 ? -13.712 3.094 26.396 1.00 82.50 180 ASN A O 1
ATOM 1440 N N . ILE A 1 181 ? -15.100 1.452 25.772 1.00 79.69 181 ILE A N 1
ATOM 1441 C CA . ILE A 1 181 ? -14.037 0.540 25.317 1.00 79.69 181 ILE A CA 1
ATOM 1442 C C . ILE A 1 181 ? -13.214 1.190 24.196 1.00 79.69 181 ILE A C 1
ATOM 1444 O O . ILE A 1 181 ? -11.987 1.192 24.258 1.00 79.69 181 ILE A O 1
ATOM 1448 N N . ARG A 1 182 ? -13.865 1.798 23.200 1.00 80.75 182 ARG A N 1
ATOM 1449 C CA . ARG A 1 182 ? -13.192 2.543 22.123 1.00 80.75 182 ARG A CA 1
ATOM 1450 C C . ARG A 1 182 ? -12.282 3.640 22.670 1.00 80.75 182 ARG A C 1
ATOM 1452 O O . ARG A 1 182 ? -11.111 3.685 22.307 1.00 80.75 182 ARG A O 1
ATOM 1459 N N . SER A 1 183 ? -12.789 4.452 23.596 1.00 80.50 183 SER A N 1
ATOM 1460 C CA . SER A 1 183 ? -12.025 5.506 24.267 1.00 80.50 183 SER A CA 1
ATOM 1461 C C . SER A 1 183 ? -10.811 4.953 25.020 1.00 80.50 183 SER A C 1
ATOM 1463 O O . SER A 1 183 ? -9.709 5.479 24.869 1.00 80.50 183 SER A O 1
ATOM 1465 N N . ILE A 1 184 ? -10.980 3.849 25.757 1.00 75.31 184 ILE A N 1
ATOM 1466 C CA . ILE A 1 184 ? -9.898 3.180 26.496 1.00 75.31 184 ILE A CA 1
ATOM 1467 C C . ILE A 1 184 ? -8.766 2.737 25.560 1.00 75.31 184 ILE A C 1
ATOM 1469 O O . ILE A 1 184 ? -7.594 2.918 25.890 1.00 75.31 184 ILE A O 1
ATOM 1473 N N . TYR A 1 185 ? -9.102 2.176 24.397 1.00 74.31 185 TYR A N 1
ATOM 1474 C CA . TYR A 1 185 ? -8.118 1.713 23.414 1.00 74.31 185 TYR A CA 1
ATOM 1475 C C . TYR A 1 185 ? -7.715 2.789 22.390 1.00 74.31 185 TYR A C 1
ATOM 1477 O O . TYR A 1 185 ? -6.959 2.492 21.467 1.00 74.31 185 TYR A O 1
ATOM 1485 N N . GLY A 1 186 ? -8.198 4.030 22.528 1.00 70.75 186 GLY A N 1
ATOM 1486 C CA . GLY A 1 186 ? -7.901 5.124 21.598 1.00 70.75 186 GLY A CA 1
ATOM 1487 C C . GLY A 1 186 ? -8.426 4.897 20.175 1.00 70.75 186 GLY A C 1
ATOM 1488 O O . GLY A 1 186 ? -7.896 5.464 19.222 1.00 70.75 186 GLY A O 1
ATOM 1489 N N . VAL A 1 187 ? -9.446 4.054 20.012 1.00 73.06 187 VAL A N 1
ATOM 1490 C CA . VAL A 1 187 ? -10.093 3.794 18.725 1.00 73.06 187 VAL A CA 1
ATOM 1491 C C . VAL A 1 187 ? -11.176 4.851 18.525 1.00 73.06 187 VAL A C 1
ATOM 1493 O O . VAL A 1 187 ? -12.079 4.974 19.346 1.00 73.06 187 VAL A O 1
ATOM 1496 N N . GLY A 1 188 ? -11.084 5.633 17.448 1.00 68.88 188 GLY A N 1
ATOM 1497 C CA . GLY A 1 188 ? -12.112 6.619 17.107 1.00 68.88 188 GLY A CA 1
ATOM 1498 C C . GLY A 1 188 ? -13.449 5.980 16.714 1.00 68.88 188 GLY A C 1
ATOM 1499 O O . GLY A 1 188 ? -13.575 4.756 16.605 1.00 68.88 188 GLY A O 1
ATOM 1500 N N . ASN A 1 189 ? -14.451 6.821 16.450 1.00 65.81 189 ASN A N 1
ATOM 1501 C CA . ASN A 1 189 ? -15.698 6.362 15.844 1.00 65.81 189 ASN A CA 1
ATOM 1502 C C . ASN A 1 189 ? -15.390 5.747 14.478 1.00 65.81 189 ASN A C 1
ATOM 1504 O O . ASN A 1 189 ? -15.007 6.448 13.546 1.00 65.81 189 ASN A O 1
ATOM 1508 N N . ILE A 1 190 ? -15.558 4.431 14.367 1.00 63.44 190 ILE A N 1
ATOM 1509 C CA . ILE A 1 190 ? -15.642 3.772 13.068 1.00 63.44 190 ILE A CA 1
ATOM 1510 C C . ILE A 1 190 ? -17.043 4.111 12.574 1.00 63.44 190 ILE A C 1
ATOM 1512 O O . ILE A 1 190 ? -18.013 3.495 13.016 1.00 63.44 190 ILE A O 1
ATOM 1516 N N . THR A 1 191 ? -17.161 5.161 11.765 1.00 53.97 191 THR A N 1
ATOM 1517 C CA . THR A 1 191 ? -18.439 5.527 11.162 1.00 53.97 191 THR A CA 1
ATOM 1518 C C . THR A 1 191 ? -18.933 4.356 10.316 1.00 53.97 191 THR A C 1
ATOM 1520 O O . THR A 1 191 ? -18.202 3.783 9.506 1.00 53.97 191 THR A O 1
ATOM 1523 N N . LEU A 1 192 ? -20.161 3.935 10.612 1.00 49.22 192 LEU A N 1
ATOM 1524 C CA . LEU A 1 192 ? -20.949 3.033 9.787 1.00 49.22 192 LEU A CA 1
ATOM 1525 C C . LEU A 1 192 ? -21.519 3.887 8.654 1.00 49.22 192 LEU A C 1
ATOM 1527 O O . LEU A 1 192 ? -22.618 4.413 8.802 1.00 49.22 192 LEU A O 1
ATOM 1531 N N . ASP A 1 193 ? -20.744 4.079 7.592 1.00 42.91 193 ASP A N 1
ATOM 1532 C CA . ASP A 1 193 ? -21.331 4.455 6.302 1.00 42.91 193 ASP A CA 1
ATOM 1533 C C . ASP A 1 193 ? -21.926 3.200 5.642 1.00 42.91 193 ASP A C 1
ATOM 1535 O O . ASP A 1 193 ? -21.274 2.124 5.714 1.00 42.91 193 ASP A O 1
#

Radius of gyration: 33.39 Å; chains: 1; bounding box: 72×54×97 Å

pLDDT: mean 75.32, std 18.96, range [35.12, 96.81]

Sequence (193 aa):
MSETKTDKVVRSLAMRSKLTNFPLIFETPDKLRTMSQNEKFVRKIAFDNCIAAEMRRQKSKFFQEQQKYIAQQLEENPVEIGGRTHSPTSSLEGKPTKSAHAETETADKATAVLREQRAASCRKSRMNNKLKKEALKHRNDFITAKLAVTQHTLASVTSKLQKAQLYLLRRGIDEAQIQNIRSIYGVGNITLD

Foldseek 3Di:
DDDDPVNVVVVVVVVVVVCVPQLPPDDDLVVLVPDDPVVVVVSVVVNVVVVVVVVVVVVVVLVVVLVVQLVVVCVVPPQDLPDCPDDPPDDDDDDDDDDDDPPCPVVVVVVVVVVVVVVVVVSVVVVVVSSVVSSVVSSVVSVVVVVVVVVVVVVVVLVVVVVVVVVCVVVVQDVVNVVSVCVSRVNDPSDPD

Secondary structure (DSSP, 8-state):
-PPPHHHHHHHHHHHHHHHTTSTTSS--HHHHHS--HHHHHHHHHHHHHHHHHHHHHHHHHHHHHHHHHHHHHHHHS------------------------TT-HHHHHHHHHHHHHHHHHHHHHHHHHHHHHHHHHHHHHHHHHHHHHHHHHHHHHHHHHHHHHHHHHHTT--HHHHHHHHHHTT-------

Organism: Bactrocera latifrons (NCBI:txid174628)